Protein AF-A0AA36HST6-F1 (afdb_monomer_lite)

Radius of gyration: 47.06 Å; chains: 1; bounding box: 108×85×140 Å

Sequence (356 aa):
MPLPEIRSSPVLGRQAKAQFLKEVYDVTFSGRENVWKVVEKEKRDAKPEKVPDWMRERRRAEERAEKKWSKKFQEWQMSFEAAQDAPEEIQRMPSYREVEKLDSSAKGREEVQKAQREAQELRRECTRLEAELSRLYEEFRRVRREGMEESKRREKLEQHLETVAKDHEAWRERSEHRESQLQQARLLRRSVASRVALFGYELHDLSLRAAGTLSQAAADKGEEPPEDEVEEEADALLDAAAVNEEIARFLEQEPMPDDLIEEPVPADGPRDEEASPAVSPQHGEDSREGQVEEPVTADGPRDEASRADCAQNGVEVVQEPSPSVEADTEVAEALLRHAELAEVTSRPASPQHGDG

Organism: NCBI:txid2562239

Structure (mmCIF, N/CA/C/O backbone):
data_AF-A0AA36HST6-F1
#
_entry.id   AF-A0AA36HST6-F1
#
loop_
_atom_site.group_PDB
_atom_site.id
_atom_site.type_symbol
_atom_site.label_atom_id
_atom_site.label_alt_id
_atom_site.label_comp_id
_atom_site.label_asym_id
_atom_site.label_entity_id
_atom_site.label_seq_id
_atom_site.pdbx_PDB_ins_code
_atom_site.Cartn_x
_atom_site.Cartn_y
_atom_site.Cartn_z
_atom_site.occupancy
_atom_site.B_iso_or_equiv
_atom_site.auth_seq_id
_atom_site.auth_comp_id
_atom_site.auth_asym_id
_atom_site.auth_atom_id
_atom_site.pdbx_PDB_model_num
ATOM 1 N N . MET A 1 1 ? 23.267 -14.569 -49.376 1.00 43.81 1 MET A N 1
ATOM 2 C CA . MET A 1 1 ? 23.386 -15.705 -48.436 1.00 43.81 1 MET A CA 1
ATOM 3 C C . MET A 1 1 ? 22.075 -15.790 -47.668 1.00 43.81 1 MET A C 1
ATOM 5 O O . MET A 1 1 ? 21.777 -14.828 -46.971 1.00 43.81 1 MET A O 1
ATOM 9 N N . PRO A 1 2 ? 21.239 -16.820 -47.874 1.00 38.28 2 PRO A N 1
ATOM 10 C CA . PRO A 1 2 ? 19.962 -16.931 -47.172 1.00 38.28 2 PRO A CA 1
ATOM 11 C C . PRO A 1 2 ? 20.185 -17.289 -45.693 1.00 38.28 2 PRO A C 1
ATOM 13 O O . PRO A 1 2 ? 21.062 -18.091 -45.376 1.00 38.28 2 PRO A O 1
ATOM 16 N N . LEU A 1 3 ? 19.410 -16.666 -44.802 1.00 37.16 3 LEU A N 1
ATOM 17 C CA . LEU A 1 3 ? 19.408 -16.940 -43.361 1.00 37.16 3 LEU A CA 1
ATOM 18 C C . LEU A 1 3 ? 18.759 -18.309 -43.074 1.00 37.16 3 LEU A C 1
ATOM 20 O O . LEU A 1 3 ? 17.799 -18.672 -43.756 1.00 37.16 3 LEU A O 1
ATOM 24 N N . PRO A 1 4 ? 19.252 -19.077 -42.085 1.00 47.34 4 PRO A N 1
ATOM 25 C CA . PRO A 1 4 ? 18.702 -20.391 -41.774 1.00 47.34 4 PRO A CA 1
ATOM 26 C C . PRO A 1 4 ? 17.323 -20.278 -41.104 1.00 47.34 4 PRO A C 1
ATOM 28 O O . PRO A 1 4 ? 17.158 -19.587 -40.101 1.00 47.34 4 PRO A O 1
ATOM 31 N N . GLU A 1 5 ? 16.335 -20.997 -41.641 1.00 42.81 5 GLU A N 1
ATOM 32 C CA . GLU A 1 5 ? 15.009 -21.157 -41.035 1.00 42.81 5 GLU A CA 1
ATOM 33 C C . GLU A 1 5 ? 15.103 -21.969 -39.732 1.00 42.81 5 GLU A C 1
ATOM 35 O O . GLU A 1 5 ? 15.365 -23.175 -39.739 1.00 42.81 5 GLU A O 1
ATOM 40 N N . ILE A 1 6 ? 14.856 -21.319 -38.593 1.00 45.84 6 ILE A N 1
ATOM 41 C CA . ILE A 1 6 ? 14.819 -21.971 -37.280 1.00 45.84 6 ILE A CA 1
ATOM 42 C C . ILE A 1 6 ? 13.434 -22.600 -37.091 1.00 45.84 6 ILE A C 1
ATOM 44 O O . ILE A 1 6 ? 12.477 -21.941 -36.687 1.00 45.84 6 ILE A O 1
ATOM 48 N N . ARG A 1 7 ? 13.316 -23.899 -37.380 1.00 42.31 7 ARG A N 1
ATOM 49 C CA . ARG A 1 7 ? 12.116 -24.680 -37.048 1.00 42.31 7 ARG A CA 1
ATOM 50 C C . ARG A 1 7 ? 12.022 -24.857 -35.529 1.00 42.31 7 ARG A C 1
ATOM 52 O O . ARG A 1 7 ? 12.899 -25.445 -34.898 1.00 42.31 7 ARG A O 1
ATOM 59 N N . SER A 1 8 ? 10.944 -24.344 -34.948 1.00 45.56 8 SER A N 1
ATOM 60 C CA . SER A 1 8 ? 10.620 -24.355 -33.521 1.00 45.56 8 SER A CA 1
ATOM 61 C C . SER A 1 8 ? 10.309 -25.771 -33.009 1.00 45.56 8 SER A C 1
ATOM 63 O O . SER A 1 8 ? 9.168 -26.222 -33.002 1.00 45.56 8 SER A O 1
ATOM 65 N N . SER A 1 9 ? 11.339 -26.489 -32.551 1.00 43.94 9 SER A N 1
ATOM 66 C CA . SER A 1 9 ? 11.188 -27.721 -31.765 1.00 43.94 9 SER A CA 1
ATOM 67 C C . SER A 1 9 ? 11.171 -27.394 -30.260 1.00 43.94 9 SER A C 1
ATOM 69 O O . SER A 1 9 ? 12.149 -26.832 -29.755 1.00 43.94 9 SER A O 1
ATOM 71 N N . PRO A 1 10 ? 10.111 -27.751 -29.509 1.00 53.56 10 PRO A N 1
ATOM 72 C CA . PRO A 1 10 ? 9.945 -27.345 -28.110 1.00 53.56 10 PRO A CA 1
ATOM 73 C C . PRO A 1 10 ? 10.921 -28.022 -27.132 1.00 53.56 10 PRO A C 1
ATOM 75 O O . PRO A 1 10 ? 11.126 -27.517 -26.031 1.00 53.56 10 PRO A O 1
ATOM 78 N N . VAL A 1 11 ? 11.572 -29.124 -27.520 1.00 49.88 11 VAL A N 1
ATOM 79 C CA . VAL A 1 11 ? 12.458 -29.892 -26.618 1.00 49.88 11 VAL A CA 1
ATOM 80 C C . VAL A 1 11 ? 13.941 -29.534 -26.803 1.00 49.88 11 VAL A C 1
ATOM 82 O O . VAL A 1 11 ? 14.723 -29.627 -25.861 1.00 49.88 11 VAL A O 1
ATOM 85 N N . LEU A 1 12 ? 14.331 -29.014 -27.972 1.00 51.94 12 LEU A N 1
ATOM 86 C CA . LEU A 1 12 ? 15.701 -28.544 -28.250 1.00 51.94 12 LEU A CA 1
ATOM 87 C C . LEU A 1 12 ? 15.938 -27.072 -27.855 1.00 51.94 12 LEU A C 1
ATOM 89 O O . LEU A 1 12 ? 17.073 -26.595 -27.861 1.00 51.94 12 LEU A O 1
ATOM 93 N N . GLY A 1 13 ? 14.878 -26.353 -27.472 1.00 56.19 13 GLY A N 1
ATOM 94 C CA . GLY A 1 13 ? 14.895 -24.899 -27.325 1.00 56.19 13 GLY A CA 1
ATOM 95 C C . GLY A 1 13 ? 15.790 -24.358 -26.210 1.00 56.19 13 GLY A C 1
ATOM 96 O O . GLY A 1 13 ? 16.398 -23.314 -26.395 1.00 56.19 13 GLY A O 1
ATOM 97 N N . ARG A 1 14 ? 15.932 -25.027 -25.058 1.00 65.19 14 ARG A N 1
ATOM 98 C CA . ARG A 1 14 ? 16.714 -24.444 -23.944 1.00 65.19 14 ARG A CA 1
ATOM 99 C C . ARG A 1 14 ? 18.221 -24.535 -24.163 1.00 65.19 14 ARG A C 1
ATOM 101 O O . ARG A 1 14 ? 18.933 -23.570 -23.903 1.00 65.19 14 ARG A O 1
ATOM 108 N N . GLN A 1 15 ? 18.704 -25.669 -24.661 1.00 70.75 15 GLN 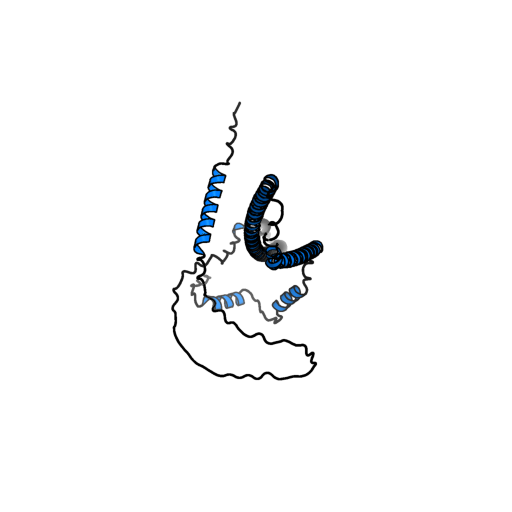A N 1
ATOM 109 C CA . GLN A 1 15 ? 20.137 -25.902 -24.831 1.00 70.75 15 GLN A CA 1
ATOM 110 C C . GLN A 1 15 ? 20.684 -25.173 -26.065 1.00 70.75 15 GLN A C 1
ATOM 112 O O . GLN A 1 15 ? 21.740 -24.553 -25.980 1.00 70.75 15 GLN A O 1
ATOM 117 N N . ALA A 1 16 ? 19.919 -25.149 -27.164 1.00 68.94 16 ALA A N 1
ATOM 118 C CA . ALA A 1 16 ? 20.266 -24.381 -28.359 1.00 68.94 16 ALA A CA 1
ATOM 119 C C . ALA A 1 16 ? 20.218 -22.866 -28.101 1.00 68.94 16 ALA A C 1
ATOM 121 O O . ALA A 1 16 ? 21.099 -22.141 -28.547 1.00 68.94 16 ALA A O 1
ATOM 122 N N . LYS A 1 17 ? 19.250 -22.379 -27.310 1.00 65.88 17 LYS A N 1
ATOM 123 C CA . LYS A 1 17 ? 19.168 -20.959 -26.931 1.00 65.88 17 LYS A CA 1
ATOM 124 C C . LYS A 1 17 ? 20.294 -20.556 -25.974 1.00 65.88 17 LYS A C 1
ATOM 126 O O . LYS A 1 17 ? 20.823 -19.461 -26.105 1.00 65.88 17 LYS A O 1
ATOM 131 N N . ALA A 1 18 ? 20.723 -21.447 -25.076 1.00 68.88 18 ALA A N 1
ATOM 132 C CA . ALA A 1 18 ? 21.901 -21.223 -24.235 1.00 68.88 18 ALA A CA 1
ATOM 133 C C . ALA A 1 18 ? 23.213 -21.217 -25.041 1.00 68.88 18 ALA A C 1
ATOM 135 O O . ALA A 1 18 ? 24.091 -20.409 -24.757 1.00 68.88 18 ALA A O 1
ATOM 136 N N . GLN A 1 19 ? 23.349 -22.081 -26.052 1.00 69.81 19 GLN A N 1
ATOM 137 C CA . GLN A 1 19 ? 24.509 -22.076 -26.953 1.00 69.81 19 GLN A CA 1
ATOM 138 C C . GLN A 1 19 ? 24.531 -20.837 -27.850 1.00 69.81 19 GLN A C 1
ATOM 140 O O . GLN A 1 19 ? 25.569 -20.196 -27.954 1.00 69.81 19 GLN A O 1
ATOM 145 N N . PHE A 1 20 ? 23.381 -20.438 -28.394 1.00 68.50 20 PHE A N 1
ATOM 146 C CA . PHE A 1 20 ? 23.248 -19.213 -29.179 1.00 68.50 20 PHE A CA 1
ATOM 147 C C . PHE A 1 20 ? 23.566 -17.965 -28.349 1.00 68.50 20 PHE A C 1
ATOM 149 O O . PHE A 1 20 ? 24.333 -17.116 -28.783 1.00 68.50 20 PHE A O 1
ATOM 156 N N . LEU A 1 21 ? 23.052 -17.868 -27.117 1.00 66.62 21 LEU A N 1
ATOM 157 C CA . LEU A 1 21 ? 23.394 -16.761 -26.217 1.00 66.62 21 LEU A CA 1
ATOM 158 C C . LEU A 1 21 ? 24.883 -16.746 -25.857 1.00 66.62 21 LEU A C 1
ATOM 160 O O . LEU A 1 21 ? 25.441 -15.669 -25.700 1.00 66.62 21 LEU A O 1
ATOM 164 N N . LYS A 1 22 ? 25.527 -17.914 -25.767 1.00 63.41 22 LYS A N 1
ATOM 165 C CA . LYS A 1 22 ? 26.969 -18.041 -25.520 1.00 63.41 22 LYS A CA 1
ATOM 166 C C . LYS A 1 22 ? 27.827 -17.660 -26.735 1.00 63.41 22 LYS A C 1
ATOM 168 O O . LYS A 1 22 ? 28.946 -17.207 -26.542 1.00 63.41 22 LYS A O 1
ATOM 173 N N . GLU A 1 23 ? 27.336 -17.865 -27.957 1.00 65.31 23 GLU A N 1
ATOM 174 C CA . GLU A 1 23 ? 28.023 -17.459 -29.196 1.00 65.31 23 GLU A CA 1
ATOM 175 C C . GLU A 1 23 ? 27.807 -15.979 -29.537 1.00 65.31 23 GLU A C 1
ATOM 177 O O . GLU A 1 23 ? 28.715 -15.331 -30.046 1.00 65.31 23 GLU A O 1
ATOM 182 N N . VAL A 1 24 ? 26.615 -15.436 -29.270 1.00 64.69 24 VAL A N 1
ATOM 183 C CA . VAL A 1 24 ? 26.265 -14.041 -29.597 1.00 64.69 24 VAL A CA 1
ATOM 184 C C . VAL A 1 24 ? 26.791 -13.068 -28.551 1.00 64.69 24 VAL A C 1
ATOM 186 O O . VAL A 1 24 ? 27.252 -11.977 -28.882 1.00 64.69 24 VAL A O 1
ATOM 189 N N . TYR A 1 25 ? 26.726 -13.461 -27.283 1.00 60.06 25 TYR A N 1
ATOM 190 C CA . TYR A 1 25 ? 27.305 -12.709 -26.189 1.00 60.06 25 TYR A CA 1
ATOM 191 C C . TYR A 1 25 ? 28.510 -13.501 -25.725 1.00 60.06 25 TYR A C 1
ATOM 193 O O . TYR A 1 25 ? 28.361 -14.483 -25.002 1.00 60.06 25 TYR A O 1
ATOM 201 N N . ASP A 1 26 ? 29.693 -13.065 -26.147 1.00 46.16 26 ASP A N 1
ATOM 202 C CA . ASP A 1 26 ? 31.009 -13.595 -25.774 1.00 46.16 26 ASP A CA 1
ATOM 203 C C . ASP A 1 26 ? 31.304 -13.336 -24.273 1.00 46.16 26 ASP A C 1
ATOM 205 O O . ASP A 1 26 ? 32.324 -12.793 -23.858 1.00 46.16 26 ASP A O 1
ATOM 209 N N . VAL A 1 27 ? 30.341 -13.661 -23.412 1.00 49.59 27 VAL A N 1
ATOM 210 C CA . VAL A 1 27 ? 30.407 -13.575 -21.963 1.00 49.59 27 VAL A CA 1
ATOM 211 C C . VAL A 1 27 ? 30.998 -14.895 -21.512 1.00 49.59 27 VAL A C 1
ATOM 213 O O . VAL A 1 27 ? 30.316 -15.816 -21.052 1.00 49.59 27 VAL A O 1
ATOM 216 N N . THR A 1 28 ? 32.316 -15.004 -21.643 1.00 45.50 28 THR A N 1
ATOM 217 C CA . THR A 1 28 ? 33.069 -15.969 -20.854 1.00 45.50 28 THR A CA 1
ATOM 218 C C . THR A 1 28 ? 32.890 -15.588 -19.389 1.00 45.50 28 THR A C 1
ATOM 220 O O . THR A 1 28 ? 33.594 -14.739 -18.846 1.00 45.50 28 THR A O 1
ATOM 223 N N . PHE A 1 29 ? 31.908 -16.214 -18.741 1.00 46.44 29 PHE A N 1
ATOM 224 C CA . PHE A 1 29 ? 31.667 -16.170 -17.301 1.00 46.44 29 PHE A CA 1
ATOM 225 C C . PHE A 1 29 ? 32.789 -16.952 -16.583 1.00 46.44 29 PHE A C 1
ATOM 227 O O . PHE A 1 29 ? 32.565 -17.975 -15.943 1.00 46.44 29 PHE A O 1
ATOM 234 N N . SER A 1 30 ? 34.041 -16.530 -16.768 1.00 45.84 30 SER A N 1
ATOM 235 C CA . SER A 1 30 ? 35.241 -17.153 -16.196 1.00 45.84 30 SER A CA 1
ATOM 236 C C . SER A 1 30 ? 35.760 -16.417 -14.958 1.00 45.84 30 SER A C 1
ATOM 238 O O . SER A 1 30 ? 36.852 -16.714 -14.481 1.00 45.84 30 SER A O 1
ATOM 240 N N . GLY A 1 31 ? 34.973 -15.501 -14.391 1.00 46.06 31 GLY A N 1
ATOM 241 C CA . GLY A 1 31 ? 35.219 -14.900 -13.082 1.00 46.06 31 GLY A CA 1
ATOM 242 C C . GLY A 1 31 ? 34.304 -15.516 -12.027 1.00 46.06 31 GLY A C 1
ATOM 243 O O . GLY A 1 31 ? 33.173 -15.076 -11.856 1.00 46.06 31 GLY A O 1
ATOM 244 N N . ARG A 1 32 ? 34.780 -16.543 -11.313 1.00 43.88 32 ARG A N 1
ATOM 245 C CA . ARG A 1 32 ? 34.113 -17.116 -10.127 1.00 43.88 32 ARG A CA 1
ATOM 246 C C . ARG A 1 32 ? 34.224 -16.179 -8.917 1.00 43.88 32 ARG A C 1
ATOM 248 O O . ARG A 1 32 ? 34.744 -16.572 -7.877 1.00 43.88 32 ARG A O 1
ATOM 255 N N . GLU A 1 33 ? 33.704 -14.967 -9.019 1.00 50.00 33 GLU A N 1
ATOM 256 C CA . GLU A 1 33 ? 33.389 -14.178 -7.832 1.00 50.00 33 GLU A CA 1
ATOM 257 C C . GLU A 1 33 ? 31.887 -13.939 -7.789 1.00 50.00 33 GLU A C 1
ATOM 259 O O . GLU A 1 33 ? 31.265 -13.386 -8.689 1.00 50.00 33 GLU A O 1
ATOM 264 N N . ASN A 1 34 ? 31.290 -14.513 -6.749 1.00 50.44 34 ASN A N 1
ATOM 265 C CA . ASN A 1 34 ? 29.858 -14.628 -6.562 1.00 50.44 34 ASN A CA 1
ATOM 266 C C . ASN A 1 34 ? 29.246 -13.233 -6.397 1.00 50.44 34 ASN A C 1
ATOM 268 O O . ASN A 1 34 ? 29.212 -12.711 -5.285 1.00 50.44 34 ASN A O 1
ATOM 272 N N . VAL A 1 35 ? 28.721 -12.665 -7.481 1.00 54.44 35 VAL A N 1
ATOM 273 C CA . VAL A 1 35 ? 27.974 -11.394 -7.484 1.00 54.44 35 VAL A CA 1
ATOM 274 C C . VAL A 1 35 ? 26.854 -11.405 -6.427 1.00 54.44 35 VAL A C 1
ATOM 276 O O . VAL A 1 35 ? 26.640 -10.420 -5.728 1.00 54.44 35 VAL A O 1
ATOM 279 N N . TRP A 1 36 ? 26.243 -12.568 -6.183 1.00 47.50 36 TRP A N 1
ATOM 280 C CA . TRP A 1 36 ? 25.248 -12.781 -5.124 1.00 47.50 36 TRP A CA 1
ATOM 281 C C . TRP A 1 36 ? 25.759 -12.508 -3.700 1.00 47.50 36 TRP A C 1
ATOM 283 O O . TRP A 1 36 ? 25.009 -12.008 -2.866 1.00 47.50 36 TRP A O 1
ATOM 293 N N . LYS A 1 37 ? 27.044 -12.762 -3.413 1.00 54.75 37 LYS A N 1
ATOM 294 C CA . LYS A 1 37 ? 27.626 -12.489 -2.087 1.00 54.75 37 LYS A CA 1
ATOM 295 C C . LYS A 1 37 ? 27.876 -11.001 -1.842 1.00 54.75 37 LYS A C 1
ATOM 297 O O . LYS A 1 37 ? 27.992 -10.610 -0.685 1.00 54.75 37 LYS A O 1
ATOM 302 N N . VAL A 1 38 ? 27.980 -10.188 -2.896 1.00 56.00 38 VAL A N 1
ATOM 303 C CA . VAL A 1 38 ? 28.130 -8.729 -2.770 1.00 56.00 38 VAL A CA 1
ATOM 304 C C . VAL A 1 38 ? 26.775 -8.102 -2.435 1.00 56.00 38 VAL A C 1
ATOM 306 O O . VAL A 1 38 ? 26.686 -7.341 -1.475 1.00 56.00 38 VAL A O 1
ATOM 309 N N . VAL A 1 39 ? 25.706 -8.539 -3.112 1.00 53.03 39 VAL A N 1
ATOM 310 C CA . VAL A 1 39 ? 24.334 -8.050 -2.878 1.00 53.03 39 VAL A CA 1
ATOM 311 C C . VAL A 1 39 ? 23.806 -8.431 -1.484 1.00 53.03 39 VAL A C 1
ATOM 313 O O . VAL A 1 39 ? 23.159 -7.624 -0.820 1.00 53.03 39 VAL A O 1
ATOM 316 N N . GLU A 1 40 ? 24.116 -9.630 -0.976 1.00 53.12 40 GLU A N 1
ATOM 317 C CA . GLU A 1 40 ? 23.737 -10.009 0.398 1.00 53.12 40 GLU A CA 1
ATOM 318 C C . GLU A 1 40 ? 24.503 -9.235 1.481 1.00 53.12 40 GLU A C 1
ATOM 320 O O . GLU A 1 40 ? 23.972 -9.015 2.574 1.00 53.12 40 GLU A O 1
ATOM 325 N N . LYS A 1 41 ? 25.743 -8.812 1.202 1.00 56.00 41 LYS A N 1
ATOM 326 C CA . LYS A 1 41 ? 26.531 -8.016 2.153 1.00 56.00 41 LYS A CA 1
ATOM 327 C C . LYS A 1 41 ? 25.988 -6.593 2.264 1.00 56.00 41 LYS A C 1
ATOM 329 O O . LYS A 1 41 ? 25.839 -6.099 3.376 1.00 56.00 41 LYS A O 1
ATOM 334 N N . GLU A 1 42 ? 25.592 -5.991 1.144 1.00 52.84 42 GLU A N 1
ATOM 335 C CA . GLU A 1 42 ? 24.985 -4.654 1.119 1.00 52.84 42 GLU A CA 1
ATOM 336 C C . GLU A 1 42 ? 23.658 -4.590 1.891 1.00 52.84 42 GLU A C 1
ATOM 338 O O . GLU A 1 42 ? 23.414 -3.633 2.625 1.00 52.84 42 GLU A O 1
ATOM 343 N N . LYS A 1 43 ? 22.837 -5.649 1.838 1.00 55.69 43 LYS A N 1
ATOM 344 C CA . LYS A 1 43 ? 21.584 -5.715 2.614 1.00 55.69 43 LYS A CA 1
ATOM 345 C C . LYS A 1 43 ? 21.790 -5.902 4.121 1.00 55.69 43 LYS A C 1
ATOM 347 O O . LYS A 1 43 ? 20.922 -5.507 4.893 1.00 55.69 43 LYS A O 1
ATOM 352 N N . ARG A 1 44 ? 22.915 -6.478 4.566 1.00 59.12 44 ARG A N 1
ATOM 353 C CA . ARG A 1 44 ? 23.242 -6.597 6.004 1.00 59.12 44 ARG A CA 1
ATOM 354 C C . ARG A 1 44 ? 23.754 -5.293 6.617 1.00 59.12 44 ARG A C 1
ATOM 356 O O . ARG A 1 44 ? 23.568 -5.096 7.815 1.00 59.12 44 ARG A O 1
ATOM 363 N N . ASP A 1 45 ? 24.346 -4.419 5.808 1.00 54.62 45 ASP A N 1
ATOM 364 C CA . ASP A 1 45 ? 24.883 -3.126 6.252 1.00 54.62 45 ASP A CA 1
ATOM 365 C C . ASP A 1 45 ? 23.902 -1.957 6.038 1.00 54.62 45 ASP A C 1
ATOM 367 O O . ASP A 1 45 ? 24.134 -0.844 6.529 1.00 54.62 45 ASP A O 1
ATOM 371 N N . ALA A 1 46 ? 22.769 -2.206 5.370 1.00 56.12 46 ALA A N 1
ATOM 372 C CA . ALA A 1 46 ? 21.638 -1.290 5.324 1.00 56.12 46 ALA A CA 1
ATOM 373 C C . ALA A 1 46 ? 21.096 -1.096 6.748 1.00 56.12 46 ALA A C 1
ATOM 375 O O . ALA A 1 46 ? 20.378 -1.934 7.297 1.00 56.12 46 ALA A O 1
ATOM 376 N N . LYS A 1 47 ? 21.499 0.015 7.381 1.00 66.69 47 LYS A N 1
ATOM 377 C CA . LYS A 1 47 ? 21.009 0.423 8.703 1.00 66.69 47 LYS A CA 1
ATOM 378 C C . LYS A 1 47 ? 19.483 0.336 8.676 1.00 66.69 47 LYS A C 1
ATOM 380 O O . LYS A 1 47 ? 18.901 1.002 7.818 1.00 66.69 47 LYS A O 1
ATOM 385 N N . PRO A 1 48 ? 18.848 -0.434 9.583 1.00 63.00 48 PRO A N 1
ATOM 386 C CA . PRO A 1 48 ? 17.399 -0.539 9.617 1.00 63.00 48 PRO A CA 1
ATOM 387 C C . PRO A 1 48 ? 16.854 0.877 9.654 1.00 63.00 48 PRO A C 1
ATOM 389 O O . PRO A 1 48 ? 17.283 1.688 10.488 1.00 63.00 48 PRO A O 1
ATOM 392 N N . GLU A 1 49 ? 16.007 1.175 8.674 1.00 60.91 49 GLU A N 1
ATOM 393 C CA . GLU A 1 49 ? 15.404 2.478 8.475 1.00 60.91 49 GLU A CA 1
ATOM 394 C C . GLU A 1 49 ? 14.953 2.991 9.842 1.00 60.91 49 GLU A C 1
ATOM 396 O O . GLU A 1 49 ? 14.242 2.302 10.582 1.00 60.91 49 GLU A O 1
ATOM 401 N N . LYS A 1 50 ? 15.516 4.130 10.266 1.00 77.50 50 LYS A N 1
ATOM 402 C CA . LYS A 1 50 ? 15.302 4.648 11.616 1.00 77.50 50 LYS A CA 1
ATOM 403 C C . LYS A 1 50 ? 13.818 4.949 11.748 1.00 77.50 50 LYS A C 1
ATOM 405 O O . LYS A 1 50 ? 13.390 6.036 11.379 1.00 77.50 50 LYS A O 1
ATOM 410 N N . VAL A 1 51 ? 13.068 4.006 12.325 1.00 77.25 51 VAL A N 1
ATOM 411 C CA . VAL A 1 51 ? 11.671 4.212 12.702 1.00 77.25 51 VAL A CA 1
ATOM 412 C C . VAL A 1 51 ? 11.628 5.532 13.467 1.00 77.25 51 VAL A C 1
ATOM 414 O O . VAL A 1 51 ? 12.328 5.638 14.490 1.00 77.25 51 VAL A O 1
ATOM 417 N N . PRO A 1 52 ? 10.891 6.537 12.961 1.00 86.62 52 PRO A N 1
ATOM 418 C CA . PRO A 1 52 ? 10.852 7.858 13.557 1.00 86.62 52 PRO A CA 1
ATOM 419 C C . PRO A 1 52 ? 10.582 7.766 15.058 1.00 86.62 52 PRO A C 1
ATOM 421 O O . PRO A 1 52 ? 9.733 6.988 15.501 1.00 86.62 52 PRO A O 1
ATOM 424 N N . ASP A 1 53 ? 11.310 8.542 15.859 1.00 84.56 53 ASP A N 1
ATOM 425 C CA . ASP A 1 53 ? 11.255 8.422 17.323 1.00 84.56 53 ASP A CA 1
ATOM 426 C C . ASP A 1 53 ? 9.839 8.643 17.882 1.00 84.56 53 ASP A C 1
ATOM 428 O O . ASP A 1 53 ? 9.464 8.029 18.881 1.00 84.56 53 ASP A O 1
ATOM 432 N N . TRP A 1 54 ? 9.007 9.425 17.185 1.00 89.56 54 TRP A N 1
ATOM 433 C CA . TRP A 1 54 ? 7.601 9.625 17.534 1.00 89.56 54 TRP A CA 1
ATOM 434 C C . TRP A 1 54 ? 6.743 8.360 17.360 1.00 89.56 54 TRP A C 1
ATOM 436 O O . TRP A 1 54 ? 5.835 8.145 18.158 1.00 89.56 54 TRP A O 1
ATOM 446 N N . MET A 1 55 ? 7.035 7.490 16.383 1.00 81.44 55 MET A N 1
ATOM 447 C CA . MET A 1 55 ? 6.341 6.202 16.226 1.00 81.44 55 MET A CA 1
ATOM 448 C C . MET A 1 55 ? 6.704 5.245 17.361 1.00 81.44 55 MET A C 1
ATOM 450 O O . MET A 1 55 ? 5.838 4.563 17.908 1.00 81.44 55 MET A O 1
ATOM 454 N N . ARG A 1 56 ? 7.979 5.233 17.772 1.00 86.69 56 ARG A N 1
ATOM 455 C CA . ARG A 1 56 ? 8.409 4.451 18.940 1.00 86.69 56 ARG A CA 1
ATOM 456 C C . ARG A 1 56 ? 7.762 4.966 20.219 1.00 86.69 56 ARG A C 1
ATOM 458 O O . ARG A 1 56 ? 7.319 4.162 21.034 1.00 86.69 56 ARG A O 1
ATOM 465 N N . GLU A 1 57 ? 7.678 6.283 20.394 1.00 90.50 57 GLU A N 1
ATOM 466 C CA . GLU A 1 57 ? 7.043 6.860 21.579 1.00 90.50 57 GLU A CA 1
ATOM 467 C C . GLU A 1 57 ? 5.527 6.653 21.591 1.00 90.50 57 GLU A C 1
ATOM 469 O O . GLU A 1 57 ? 4.971 6.345 22.645 1.00 90.50 57 GLU A O 1
ATOM 474 N N . ARG A 1 58 ? 4.868 6.710 20.427 1.00 90.62 58 ARG A N 1
ATOM 475 C CA . ARG A 1 58 ? 3.455 6.344 20.282 1.00 90.62 58 ARG A CA 1
ATOM 476 C C . ARG A 1 58 ? 3.205 4.901 20.722 1.00 90.62 58 ARG A C 1
ATOM 478 O O . ARG A 1 58 ? 2.341 4.681 21.565 1.00 90.62 58 ARG A O 1
ATOM 485 N N . ARG A 1 59 ? 4.016 3.944 20.255 1.00 87.00 59 ARG A N 1
ATOM 486 C CA . ARG A 1 59 ? 3.893 2.527 20.646 1.00 87.00 59 ARG A CA 1
ATOM 487 C C . ARG A 1 59 ? 4.066 2.322 22.153 1.00 87.00 59 ARG A C 1
ATOM 489 O O . ARG A 1 59 ? 3.299 1.597 22.777 1.00 87.00 59 ARG A O 1
ATOM 496 N N . ARG A 1 60 ? 5.028 3.018 22.772 1.00 92.88 60 ARG A N 1
ATOM 497 C CA . ARG A 1 60 ? 5.205 2.991 24.237 1.00 92.88 60 ARG A CA 1
ATOM 498 C C . ARG A 1 60 ? 4.024 3.616 24.976 1.00 92.88 60 ARG A C 1
ATOM 500 O O . ARG A 1 60 ? 3.672 3.160 26.061 1.00 92.88 60 ARG A O 1
ATOM 507 N N . ALA A 1 61 ? 3.433 4.685 24.446 1.00 87.81 61 ALA A N 1
ATOM 508 C CA . ALA A 1 61 ? 2.259 5.312 25.045 1.00 87.81 61 ALA A CA 1
ATOM 509 C C . ALA A 1 61 ? 1.035 4.384 24.994 1.00 87.81 61 ALA A C 1
ATOM 511 O O . ALA A 1 61 ? 0.336 4.264 26.001 1.00 87.81 61 ALA A O 1
ATOM 512 N N . GLU A 1 62 ? 0.837 3.688 23.874 1.00 85.75 62 GLU A N 1
ATOM 513 C CA . GLU A 1 62 ? -0.199 2.666 23.698 1.00 85.75 62 GLU A CA 1
ATOM 514 C C . GLU A 1 62 ? 0.003 1.500 24.685 1.00 85.75 62 GLU A C 1
ATOM 516 O O . GLU A 1 62 ? -0.905 1.213 25.463 1.00 85.75 62 GLU A O 1
ATOM 521 N N . GLU A 1 63 ? 1.217 0.943 24.807 1.00 89.00 63 GLU A N 1
ATOM 522 C CA . GLU A 1 63 ? 1.531 -0.091 25.815 1.00 89.00 63 GLU A CA 1
ATOM 523 C C . GLU A 1 63 ? 1.254 0.365 27.258 1.00 89.00 63 GLU A C 1
ATOM 525 O O . GLU A 1 63 ? 0.764 -0.402 28.092 1.00 89.00 63 GLU A O 1
ATOM 530 N N . ARG A 1 64 ? 1.581 1.619 27.604 1.00 95.06 64 ARG A N 1
ATOM 531 C CA . ARG A 1 64 ? 1.298 2.166 28.945 1.00 95.06 64 ARG A CA 1
ATOM 532 C C . ARG A 1 64 ? -0.206 2.290 29.182 1.00 95.06 64 ARG A C 1
ATOM 534 O O . ARG A 1 64 ? -0.652 2.063 30.308 1.00 95.06 64 ARG A O 1
ATOM 541 N N . ALA A 1 65 ? -0.973 2.689 28.168 1.00 88.62 65 ALA A N 1
ATOM 542 C CA . ALA A 1 65 ? -2.426 2.784 28.253 1.00 88.62 65 ALA A CA 1
ATOM 543 C C . ALA A 1 65 ? -3.056 1.395 28.413 1.00 88.62 65 ALA A C 1
ATOM 545 O O . ALA A 1 65 ? -3.879 1.207 29.308 1.00 88.62 65 ALA A O 1
ATOM 546 N N . GLU A 1 66 ? -2.591 0.414 27.642 1.00 86.44 66 GLU A N 1
ATOM 547 C CA . GLU A 1 66 ? -3.051 -0.972 27.713 1.00 86.44 66 GLU A CA 1
ATOM 548 C C . GLU A 1 66 ? -2.738 -1.602 29.076 1.00 86.44 66 GLU A C 1
ATOM 550 O O . GLU A 1 66 ? -3.627 -2.160 29.717 1.00 86.44 66 GLU A O 1
ATOM 555 N N . LYS A 1 67 ? -1.522 -1.407 29.610 1.00 94.12 67 LYS A N 1
ATOM 556 C CA . LYS A 1 67 ? -1.165 -1.849 30.972 1.00 94.12 67 LYS A CA 1
ATOM 557 C C . LYS A 1 67 ? -2.044 -1.208 32.045 1.00 94.12 67 LYS A C 1
ATOM 559 O O . LYS A 1 67 ? -2.488 -1.895 32.964 1.00 94.12 67 LYS A O 1
ATOM 564 N N . LYS A 1 68 ? -2.306 0.101 31.951 1.00 93.44 68 LYS A N 1
ATOM 565 C CA . LYS A 1 68 ? -3.188 0.806 32.899 1.00 93.44 68 LYS A CA 1
ATOM 566 C C . LYS A 1 68 ? -4.621 0.285 32.825 1.00 93.44 68 LYS A C 1
ATOM 568 O O . LYS A 1 68 ? -5.252 0.119 33.866 1.00 93.44 68 LYS A O 1
ATOM 573 N N . TRP A 1 69 ? -5.126 0.043 31.619 1.00 90.56 69 TRP A N 1
ATOM 574 C CA . TRP A 1 69 ? -6.482 -0.447 31.411 1.00 90.56 69 TRP A CA 1
ATOM 575 C C . TRP A 1 69 ? -6.633 -1.900 31.867 1.00 90.56 69 TRP A C 1
ATOM 577 O O . TRP A 1 69 ? -7.547 -2.187 32.629 1.00 90.56 69 TRP A O 1
ATOM 587 N N . SER A 1 70 ? -5.685 -2.776 31.524 1.00 92.06 70 SER A N 1
ATOM 588 C CA . SER A 1 70 ? -5.641 -4.168 31.989 1.00 92.06 70 SER A CA 1
ATOM 589 C C . SER A 1 70 ? -5.616 -4.262 33.518 1.00 92.06 70 SER A C 1
ATOM 591 O O . SER A 1 70 ? -6.404 -5.003 34.104 1.00 92.06 70 SER A O 1
ATOM 593 N N . LYS A 1 71 ? -4.808 -3.424 34.189 1.00 95.19 71 LYS A N 1
ATOM 594 C CA . LYS A 1 71 ? -4.788 -3.353 35.657 1.00 95.19 71 LYS A CA 1
ATOM 595 C C . LYS A 1 71 ? -6.144 -2.937 36.239 1.00 95.19 71 LYS A C 1
ATOM 597 O O . LYS A 1 71 ? -6.648 -3.603 37.135 1.00 95.19 71 LYS A O 1
ATOM 602 N N . LYS A 1 72 ? -6.756 -1.866 35.717 1.00 91.19 72 LYS A N 1
ATOM 603 C CA . LYS A 1 72 ? -8.088 -1.424 36.169 1.00 91.19 72 LYS A CA 1
ATOM 604 C C . LYS A 1 72 ? -9.171 -2.464 35.896 1.00 91.19 72 LYS A C 1
ATOM 606 O O . LYS A 1 72 ? -10.090 -2.600 36.694 1.00 91.19 72 LYS A O 1
ATOM 611 N N . PHE A 1 73 ? -9.071 -3.175 34.778 1.00 89.50 73 PHE A N 1
ATOM 612 C CA . PHE A 1 73 ? -10.000 -4.238 34.427 1.00 89.50 73 PHE A CA 1
ATOM 613 C C . PHE A 1 73 ? -9.885 -5.413 35.401 1.00 89.50 73 PHE A C 1
ATOM 615 O O . PHE A 1 73 ? -10.906 -5.872 35.891 1.00 89.50 73 PHE A O 1
ATOM 622 N N . GLN A 1 74 ? -8.668 -5.837 35.757 1.00 91.19 74 GLN A N 1
ATOM 623 C CA . GLN A 1 74 ? -8.457 -6.853 36.795 1.00 91.19 74 GLN A CA 1
ATOM 624 C C . GLN A 1 74 ? -8.974 -6.407 38.167 1.00 91.19 74 GLN A C 1
ATOM 626 O O . GLN A 1 74 ? -9.660 -7.176 38.829 1.00 91.19 74 GLN A O 1
ATOM 631 N N . GLU A 1 75 ? -8.692 -5.170 38.592 1.00 92.25 75 GLU A N 1
ATOM 632 C CA . GLU A 1 75 ? -9.222 -4.618 39.851 1.00 92.25 75 GLU A CA 1
ATOM 633 C C . GLU A 1 75 ? -10.757 -4.615 39.862 1.00 92.25 75 GLU A C 1
ATOM 635 O O . GLU A 1 75 ? -11.377 -5.012 40.848 1.00 92.25 75 GLU A O 1
ATOM 640 N N . TRP A 1 76 ? -11.372 -4.219 38.745 1.00 94.19 76 TRP A N 1
ATOM 641 C CA . TRP A 1 76 ? -12.818 -4.281 38.571 1.00 94.19 76 TRP A CA 1
ATOM 642 C C . TRP A 1 76 ? -13.336 -5.721 38.629 1.00 94.19 76 TRP A C 1
ATOM 644 O O . TRP A 1 76 ? -14.297 -5.980 39.348 1.00 94.19 76 TRP A O 1
ATOM 654 N N . GLN A 1 77 ? -12.680 -6.659 37.947 1.00 89.44 77 GLN A N 1
ATOM 655 C CA . GLN A 1 77 ? -13.076 -8.066 37.920 1.00 89.44 77 GLN A CA 1
ATOM 656 C C . GLN A 1 77 ? -13.028 -8.687 39.326 1.00 89.44 77 GLN A C 1
ATOM 658 O O . GLN A 1 77 ? -14.002 -9.297 39.751 1.00 89.44 77 GLN A O 1
ATOM 663 N N . MET A 1 78 ? -11.968 -8.411 40.094 1.00 85.38 78 MET A N 1
ATOM 664 C CA . MET A 1 78 ? -11.849 -8.822 41.500 1.00 85.38 78 MET A CA 1
ATOM 665 C C . MET A 1 78 ? -12.940 -8.194 42.381 1.00 85.38 78 MET A C 1
ATOM 667 O O . MET A 1 78 ? -13.479 -8.853 43.265 1.00 85.38 78 MET A O 1
ATOM 671 N N . SER A 1 79 ? -13.286 -6.920 42.153 1.00 83.19 79 SER A N 1
ATOM 672 C CA . SER A 1 79 ? -14.370 -6.252 42.891 1.00 83.19 79 SER A CA 1
ATOM 673 C C . SER A 1 79 ? -15.750 -6.817 42.551 1.00 83.19 79 SER A C 1
ATOM 675 O O . SER A 1 79 ? -16.612 -6.903 43.422 1.00 83.19 79 SER A O 1
ATOM 677 N N . PHE A 1 80 ? -15.947 -7.220 41.296 1.00 79.88 80 PHE A N 1
ATOM 678 C CA . PHE A 1 80 ? -17.182 -7.820 40.818 1.00 79.88 80 PHE A CA 1
ATOM 679 C C . PHE A 1 80 ? -17.363 -9.226 41.391 1.00 79.88 80 PHE A C 1
ATOM 681 O O . PHE A 1 80 ? -18.438 -9.528 41.897 1.00 79.88 80 PHE A O 1
ATOM 688 N N . GLU A 1 81 ? -16.307 -10.043 41.393 1.00 79.44 81 GLU A N 1
ATOM 689 C CA . GLU A 1 81 ? -16.296 -11.361 42.041 1.00 79.44 81 GLU A CA 1
ATOM 690 C C . GLU A 1 81 ? -16.534 -11.233 43.554 1.00 79.44 81 GLU A C 1
ATOM 692 O O . GLU A 1 81 ? -17.423 -11.889 44.085 1.00 79.44 81 GLU A O 1
ATOM 697 N N . ALA A 1 82 ? -15.868 -10.295 44.240 1.00 78.25 82 ALA A N 1
ATOM 698 C CA . ALA A 1 82 ? -16.111 -10.036 45.664 1.00 78.25 82 ALA A CA 1
ATOM 699 C C . ALA A 1 82 ? -17.554 -9.583 45.968 1.00 78.25 82 ALA A C 1
ATOM 701 O O . ALA A 1 82 ? -18.091 -9.898 47.029 1.00 78.25 82 ALA A O 1
ATOM 702 N N . ALA A 1 83 ? -18.193 -8.847 45.053 1.00 77.00 83 ALA A N 1
ATOM 703 C CA . ALA A 1 83 ? -19.600 -8.473 45.174 1.00 77.00 83 ALA A CA 1
ATOM 704 C C . ALA A 1 83 ? -20.544 -9.653 44.876 1.00 77.00 83 ALA A C 1
ATOM 706 O O . ALA A 1 83 ? -21.596 -9.765 45.505 1.00 77.00 83 ALA A O 1
ATOM 707 N N . GLN A 1 84 ? -20.169 -10.543 43.952 1.00 70.44 84 GLN A N 1
ATOM 708 C CA . GLN A 1 84 ? -20.905 -11.771 43.641 1.00 70.44 84 GLN A CA 1
ATOM 709 C C . GLN A 1 84 ? -20.798 -12.836 44.734 1.00 70.44 84 GLN A C 1
ATOM 711 O O . GLN A 1 84 ? -21.733 -13.622 44.859 1.00 70.44 84 GLN A O 1
ATOM 716 N N . ASP A 1 85 ? -19.714 -12.826 45.516 1.00 65.00 85 ASP A N 1
ATOM 717 C CA . ASP A 1 85 ? -19.470 -13.671 46.696 1.00 65.00 85 ASP A CA 1
ATOM 718 C C . ASP A 1 85 ? -20.029 -13.069 48.005 1.00 65.00 85 ASP A C 1
ATOM 720 O O . ASP A 1 85 ? -19.942 -13.682 49.071 1.00 65.00 85 ASP A O 1
ATOM 724 N N . ALA A 1 86 ? -20.726 -11.926 47.936 1.00 59.38 86 ALA A N 1
ATOM 725 C CA . ALA A 1 86 ? -21.512 -11.371 49.043 1.00 59.38 86 ALA A CA 1
ATOM 726 C C . ALA A 1 86 ? -22.985 -11.873 49.203 1.00 59.38 86 ALA A C 1
ATOM 728 O O . ALA A 1 86 ? -23.738 -11.231 49.950 1.00 59.38 86 ALA A O 1
ATOM 729 N N . PRO A 1 87 ? -23.486 -12.977 48.590 1.00 52.94 87 PRO A N 1
ATOM 730 C CA . PRO A 1 87 ? -24.899 -13.331 48.664 1.00 52.94 87 PRO A CA 1
ATOM 731 C C . PRO A 1 87 ? -25.279 -13.920 50.030 1.00 52.94 87 PRO A C 1
ATOM 733 O O . PRO A 1 87 ? -26.468 -13.987 50.346 1.00 52.94 87 PRO A O 1
ATOM 736 N N . GLU A 1 88 ? -24.314 -14.279 50.884 1.00 51.69 88 GLU A N 1
ATOM 737 C CA . GLU A 1 88 ? -24.612 -14.732 52.248 1.00 51.69 88 GLU A CA 1
ATOM 738 C C . GLU A 1 88 ? -24.955 -13.589 53.211 1.00 51.69 88 GLU A C 1
ATOM 740 O O . GLU A 1 88 ? -25.738 -13.797 54.139 1.00 51.69 88 GLU A O 1
ATOM 745 N N . GLU A 1 89 ? -24.446 -12.372 53.002 1.00 48.41 89 GLU A N 1
ATOM 746 C CA . GLU A 1 89 ? -24.720 -11.251 53.914 1.00 48.41 89 GLU A CA 1
ATOM 747 C C . GLU A 1 89 ? -26.063 -10.571 53.600 1.00 48.41 89 GLU A C 1
ATOM 749 O O . GLU A 1 89 ? -26.788 -10.168 54.510 1.00 48.41 89 GLU A O 1
ATOM 754 N N . ILE A 1 90 ? -26.483 -10.577 52.329 1.00 51.59 90 ILE A N 1
ATOM 755 C CA . ILE A 1 90 ? -27.816 -10.106 51.912 1.00 51.59 90 ILE A CA 1
ATOM 756 C C . ILE A 1 90 ? -28.912 -11.131 52.273 1.00 51.59 90 ILE A C 1
ATOM 758 O O . ILE A 1 90 ? -30.036 -10.742 52.606 1.00 51.59 90 ILE A O 1
ATOM 762 N N . GLN A 1 91 ? -28.601 -12.436 52.307 1.00 49.09 91 GLN A N 1
ATOM 763 C CA . GLN A 1 91 ? -29.507 -13.452 52.871 1.00 49.09 91 GLN A CA 1
ATOM 764 C C . GLN A 1 91 ? -29.539 -13.462 54.409 1.00 49.09 91 GLN A C 1
ATOM 766 O O . GLN A 1 91 ? -30.516 -13.936 54.990 1.00 49.09 91 GLN A O 1
ATOM 771 N N . ARG A 1 92 ? -28.534 -12.879 55.077 1.00 49.84 92 ARG A N 1
ATOM 772 C CA . ARG A 1 92 ? -28.520 -12.617 56.526 1.00 49.84 92 ARG A CA 1
ATOM 773 C C . ARG A 1 92 ? -29.248 -11.333 56.923 1.00 49.84 92 ARG A C 1
ATOM 775 O O . ARG A 1 92 ? -29.081 -10.868 58.049 1.00 49.84 92 ARG A O 1
ATOM 782 N N . MET A 1 93 ? -30.106 -10.771 56.068 1.00 47.03 93 MET A N 1
ATOM 783 C CA . MET A 1 93 ? -31.120 -9.865 56.599 1.00 47.03 93 MET A CA 1
ATOM 784 C C . MET A 1 93 ? -31.960 -10.634 57.628 1.00 47.03 93 MET A C 1
ATOM 786 O O . MET A 1 93 ? -32.486 -11.702 57.297 1.00 47.03 93 MET A O 1
ATOM 790 N N . PRO A 1 94 ? -32.094 -10.130 58.868 1.00 43.78 94 PRO A N 1
ATOM 791 C CA . PRO A 1 94 ? -32.868 -10.800 59.897 1.00 43.78 94 PRO A CA 1
ATOM 792 C C . PRO A 1 94 ? -34.271 -11.063 59.353 1.00 43.78 94 PRO A C 1
ATOM 794 O O . PRO A 1 94 ? -34.992 -10.140 58.967 1.00 43.78 94 PRO A O 1
ATOM 797 N N . SER A 1 95 ? -34.649 -12.344 59.269 1.00 47.44 95 SER A N 1
ATOM 798 C CA . SER A 1 95 ? -36.022 -12.709 58.938 1.00 47.44 95 SER A CA 1
ATOM 799 C C . SER A 1 95 ? -36.933 -11.963 59.915 1.00 47.44 95 SER A C 1
ATOM 801 O O . SER A 1 95 ? -36.666 -11.964 61.117 1.00 47.44 95 SER A O 1
ATOM 803 N N . TYR A 1 96 ? -37.981 -11.329 59.394 1.00 47.31 96 TYR A N 1
ATOM 804 C CA . TYR A 1 96 ? -38.937 -10.437 60.067 1.00 47.31 96 TYR A CA 1
ATOM 805 C C . TYR A 1 96 ? -39.714 -11.043 61.263 1.00 47.31 96 TYR A C 1
ATOM 807 O O . TYR A 1 96 ? -40.777 -10.550 61.627 1.00 47.31 96 TYR A O 1
ATOM 815 N N . ARG A 1 97 ? -39.216 -12.096 61.917 1.00 48.75 97 ARG A N 1
ATOM 816 C CA . ARG A 1 97 ? -39.812 -12.676 63.128 1.00 48.75 97 ARG A CA 1
ATOM 817 C C . ARG A 1 97 ? -39.692 -11.796 64.372 1.00 48.75 97 ARG A C 1
ATOM 819 O O . ARG A 1 97 ? -40.384 -12.055 65.346 1.00 48.75 97 ARG A O 1
ATOM 826 N N . GLU A 1 98 ? -38.876 -10.745 64.356 1.00 48.38 98 GLU A N 1
ATOM 827 C CA . GLU A 1 98 ? -38.731 -9.846 65.513 1.00 48.38 98 GLU A CA 1
ATOM 828 C C . GLU A 1 98 ? -39.642 -8.606 65.466 1.00 48.38 98 GLU A C 1
ATOM 830 O O . GLU A 1 98 ? -39.744 -7.886 66.457 1.00 48.38 98 GLU A O 1
ATOM 835 N N . VAL A 1 99 ? -40.398 -8.392 64.380 1.00 50.69 99 VAL A N 1
ATOM 836 C CA . VAL A 1 99 ? -41.392 -7.295 64.292 1.00 50.69 99 VAL A CA 1
ATOM 837 C C . VAL A 1 99 ? -42.734 -7.677 64.945 1.00 50.69 99 VAL A C 1
ATOM 839 O O . VAL A 1 99 ? -43.648 -6.865 65.044 1.00 50.69 99 VAL A O 1
ATOM 842 N N . GLU A 1 100 ? -42.857 -8.889 65.491 1.00 49.69 100 GLU A N 1
ATOM 843 C CA . GLU A 1 100 ? -44.092 -9.395 66.112 1.00 49.69 100 GLU A CA 1
ATOM 844 C C . GLU A 1 100 ? -44.435 -8.760 67.478 1.00 49.69 100 GLU A C 1
ATOM 846 O O . GLU A 1 100 ? -45.450 -9.104 68.080 1.00 49.69 100 GLU A O 1
ATOM 851 N N . LYS A 1 101 ? -43.622 -7.817 67.980 1.00 50.09 101 LYS A N 1
ATOM 852 C CA . LYS A 1 101 ? -43.860 -7.128 69.266 1.00 50.09 101 LYS A CA 1
ATOM 853 C C . LYS A 1 101 ? -44.121 -5.624 69.165 1.00 50.09 101 LYS A C 1
ATOM 855 O O . LYS A 1 101 ? -44.355 -4.997 70.197 1.00 50.09 101 LYS A O 1
ATOM 860 N N . LEU A 1 102 ? -44.127 -5.040 67.966 1.00 48.72 102 LEU A N 1
ATOM 861 C CA . LEU A 1 102 ? -44.561 -3.653 67.788 1.00 48.72 102 LEU A CA 1
ATOM 862 C C . LEU A 1 102 ? -46.083 -3.614 67.667 1.00 48.72 102 LEU A C 1
ATOM 864 O O . LEU A 1 102 ? -46.651 -3.849 66.609 1.00 48.72 102 LEU A O 1
ATOM 868 N N . ASP A 1 103 ? -46.690 -3.390 68.827 1.00 47.47 103 ASP A N 1
ATOM 869 C CA . ASP A 1 103 ? -47.988 -2.784 69.097 1.00 47.47 103 ASP A CA 1
ATOM 870 C C . ASP A 1 103 ? -49.100 -2.926 68.049 1.00 47.47 103 ASP A C 1
ATOM 872 O O . ASP A 1 103 ? -49.027 -2.486 66.904 1.00 47.47 103 ASP A O 1
ATOM 876 N N . SER A 1 104 ? -50.242 -3.409 68.528 1.00 56.31 104 SER A N 1
ATOM 877 C CA . SER A 1 104 ? -51.477 -3.655 67.774 1.00 56.31 104 SER A CA 1
ATOM 878 C C . SER A 1 104 ? -52.186 -2.378 67.275 1.00 56.31 104 SER A C 1
ATOM 880 O O . SER A 1 104 ? -53.392 -2.396 67.033 1.00 56.31 104 SER A O 1
ATOM 882 N N . SER A 1 105 ? -51.460 -1.272 67.109 1.00 59.16 105 SER A N 1
ATOM 883 C CA . SER A 1 105 ? -51.934 -0.013 66.545 1.00 59.16 105 SER A CA 1
ATOM 884 C C . SER A 1 105 ? -52.077 -0.132 65.027 1.00 59.16 105 SER A C 1
ATOM 886 O O . SER A 1 105 ? -51.146 -0.532 64.328 1.00 59.16 105 SER A O 1
ATOM 888 N N . ALA A 1 106 ? -53.241 0.250 64.495 1.00 66.00 106 ALA A N 1
ATOM 889 C CA . ALA A 1 106 ? -53.507 0.269 63.053 1.00 66.00 106 ALA A CA 1
ATOM 890 C C . ALA A 1 106 ? -52.427 1.034 62.256 1.00 66.00 106 ALA A C 1
ATOM 892 O O . ALA A 1 106 ? -52.085 0.622 61.151 1.00 66.00 106 ALA A O 1
ATOM 893 N N . LYS A 1 107 ? -51.819 2.069 62.859 1.00 72.06 107 LYS A N 1
ATOM 894 C CA . LYS A 1 107 ? -50.749 2.869 62.243 1.00 72.06 107 LYS A CA 1
ATOM 895 C C . LYS A 1 107 ? -49.454 2.078 62.007 1.00 72.06 107 LYS A C 1
ATOM 897 O O . LYS A 1 107 ? -48.846 2.223 60.955 1.00 72.06 107 LYS A O 1
ATOM 902 N N . GLY A 1 108 ? -49.073 1.182 62.922 1.00 74.94 108 GLY A N 1
ATOM 903 C CA . GLY A 1 108 ? -47.860 0.364 62.767 1.00 74.94 108 GLY A CA 1
ATOM 904 C C . GLY A 1 108 ? -47.966 -0.648 61.620 1.00 74.94 108 GLY A C 1
ATOM 905 O O . GLY A 1 108 ? -46.991 -0.910 60.921 1.00 74.94 108 GLY A O 1
ATOM 906 N N . ARG A 1 109 ? -49.171 -1.176 61.353 1.00 77.69 109 ARG A N 1
ATOM 907 C CA . ARG A 1 109 ? -49.395 -2.105 60.229 1.00 77.69 109 ARG A CA 1
ATOM 908 C C . ARG A 1 109 ? -49.319 -1.411 58.870 1.00 77.69 109 ARG A C 1
ATOM 910 O O . ARG A 1 109 ? -48.829 -2.017 57.920 1.00 77.69 109 ARG A O 1
ATOM 917 N N . GLU A 1 110 ? -49.792 -0.168 58.771 1.00 82.81 110 GLU A N 1
ATOM 918 C CA . GLU A 1 110 ? -49.696 0.626 57.540 1.00 82.81 110 GLU A CA 1
ATOM 919 C C . GLU A 1 110 ? -48.238 0.962 57.200 1.00 82.81 110 GLU A C 1
ATOM 921 O O . GLU A 1 110 ? -47.833 0.812 56.047 1.00 82.81 110 GLU A O 1
ATOM 926 N N . GLU A 1 111 ? -47.427 1.330 58.196 1.00 82.38 111 GLU A N 1
ATOM 927 C CA . GLU A 1 111 ? -45.996 1.605 58.010 1.00 82.38 111 GLU A CA 1
ATOM 928 C C . GLU A 1 111 ? -45.214 0.354 57.591 1.00 82.38 111 GLU A C 1
ATOM 930 O O . GLU A 1 111 ? -44.439 0.408 56.636 1.00 82.38 111 GLU A O 1
ATOM 935 N N . VAL A 1 112 ? -45.473 -0.798 58.223 1.00 81.44 112 VAL A N 1
ATOM 936 C CA . VAL A 1 112 ? -44.857 -2.077 57.829 1.00 81.44 112 VAL A CA 1
ATOM 937 C C . VAL A 1 112 ? -45.269 -2.480 56.410 1.00 81.44 112 VAL A C 1
ATOM 939 O O . VAL A 1 112 ? -44.418 -2.900 55.628 1.00 81.44 112 VAL A O 1
ATOM 942 N N . GLN A 1 113 ? -46.543 -2.316 56.030 1.00 87.94 113 GLN A N 1
ATOM 943 C CA . GLN A 1 113 ? -46.976 -2.584 54.653 1.00 87.94 113 GLN A CA 1
ATOM 944 C C . GLN A 1 113 ? -46.322 -1.636 53.644 1.00 87.94 113 GLN A C 1
ATOM 946 O O . GLN A 1 113 ? -45.964 -2.075 52.551 1.00 87.94 113 GLN A O 1
ATOM 951 N N . LYS A 1 114 ? -46.163 -0.351 53.985 1.00 92.31 114 LYS A N 1
ATOM 952 C CA . LYS A 1 114 ? -45.476 0.621 53.127 1.00 92.31 114 LYS A CA 1
ATOM 953 C C . LYS A 1 114 ? -44.011 0.227 52.930 1.00 92.31 114 LYS A C 1
ATOM 955 O O . LYS A 1 114 ? -43.583 0.090 51.788 1.00 92.31 114 LYS A O 1
ATOM 960 N N . ALA A 1 115 ? -43.298 -0.068 54.016 1.00 87.12 115 ALA A N 1
ATOM 961 C CA . ALA A 1 115 ? -41.916 -0.539 53.967 1.00 87.12 115 ALA A CA 1
ATOM 962 C C . ALA A 1 115 ? -41.778 -1.850 53.171 1.00 87.12 115 ALA A C 1
ATOM 964 O O . ALA A 1 115 ? -40.830 -2.024 52.411 1.00 87.12 115 ALA A O 1
ATOM 965 N N . GLN A 1 116 ? -42.748 -2.765 53.281 1.00 91.19 116 GLN A N 1
ATOM 966 C CA . GLN A 1 116 ? -42.756 -4.006 52.505 1.00 91.19 116 GLN A CA 1
ATOM 967 C C . GLN A 1 116 ? -42.930 -3.759 50.998 1.00 91.19 116 GLN A C 1
ATOM 969 O O . GLN A 1 116 ? -42.301 -4.455 50.199 1.00 91.19 116 GLN A O 1
ATOM 974 N N . ARG A 1 117 ? -43.758 -2.784 50.593 1.00 92.81 117 ARG A N 1
ATOM 975 C CA . ARG A 1 117 ? -43.905 -2.397 49.178 1.00 92.81 117 ARG A CA 1
ATOM 976 C C . ARG A 1 117 ? -42.631 -1.748 48.648 1.00 92.81 117 ARG A C 1
ATOM 978 O O . ARG A 1 117 ? -42.147 -2.180 47.610 1.00 92.81 117 ARG A O 1
ATOM 985 N N . GLU A 1 118 ? -42.051 -0.813 49.397 1.00 92.75 118 GLU A N 1
ATOM 986 C CA . GLU A 1 118 ? -40.774 -0.174 49.045 1.00 92.75 118 GLU A CA 1
ATOM 987 C C . GLU A 1 118 ? -39.649 -1.217 48.911 1.00 92.75 118 GLU A C 1
ATOM 989 O O . GLU A 1 118 ? -38.909 -1.217 47.931 1.00 92.75 118 GLU A O 1
ATOM 994 N N . ALA A 1 119 ? -39.570 -2.195 49.822 1.00 89.56 119 ALA A N 1
ATOM 995 C CA . ALA A 1 119 ? -38.602 -3.289 49.725 1.00 89.56 119 ALA A CA 1
ATOM 996 C C . ALA A 1 119 ? -38.826 -4.184 48.490 1.00 89.56 119 ALA A C 1
ATOM 998 O O . ALA A 1 119 ? -37.864 -4.685 47.906 1.00 89.56 119 ALA A O 1
ATOM 999 N N . GLN A 1 120 ? -40.077 -4.410 48.075 1.00 93.25 120 GLN A N 1
ATOM 1000 C CA . GLN A 1 120 ? -40.378 -5.144 46.841 1.00 93.25 120 GLN A CA 1
ATOM 1001 C C . GLN A 1 120 ? -40.033 -4.338 45.585 1.00 93.25 120 GLN A C 1
ATOM 1003 O O . GLN A 1 120 ? -39.545 -4.921 44.619 1.00 93.25 120 GLN A O 1
ATOM 1008 N N . GLU A 1 121 ? -40.272 -3.028 45.588 1.00 93.44 121 GLU A N 1
ATOM 1009 C CA . GLU A 1 121 ? -39.889 -2.127 44.496 1.00 93.44 121 GLU A CA 1
ATOM 1010 C C . GLU A 1 121 ? -38.369 -2.085 44.335 1.00 93.44 121 GLU A C 1
ATOM 1012 O O . GLU A 1 121 ? -37.879 -2.376 43.246 1.00 93.44 121 GLU A O 1
ATOM 1017 N N . LEU A 1 122 ? -37.626 -1.893 45.428 1.00 94.00 122 LEU A N 1
ATOM 1018 C CA . LEU A 1 122 ? -36.162 -1.943 45.423 1.00 94.00 122 LEU A CA 1
ATOM 1019 C C . LEU A 1 122 ? -35.630 -3.288 44.911 1.00 94.00 122 LEU A C 1
ATOM 1021 O O . LEU A 1 122 ? -34.706 -3.316 44.106 1.00 94.00 122 LEU A O 1
ATOM 1025 N N . ARG A 1 123 ? -36.242 -4.417 45.299 1.00 92.38 123 ARG A N 1
ATOM 1026 C CA . ARG A 1 123 ? -35.866 -5.735 44.753 1.00 92.38 123 ARG A CA 1
ATOM 1027 C C . ARG A 1 123 ? -36.074 -5.815 43.242 1.00 92.38 123 ARG A C 1
ATOM 1029 O O . ARG A 1 123 ? -35.212 -6.345 42.549 1.00 92.38 123 ARG A O 1
ATOM 1036 N N . ARG A 1 124 ? -37.192 -5.293 42.726 1.00 95.00 124 ARG A N 1
ATOM 1037 C CA . ARG A 1 124 ? -37.453 -5.256 41.277 1.00 95.00 124 ARG A CA 1
ATOM 1038 C C . ARG A 1 124 ? -36.437 -4.372 40.558 1.00 95.00 124 ARG A C 1
ATOM 1040 O O . ARG A 1 124 ? -35.942 -4.764 39.505 1.00 95.00 124 ARG A O 1
ATOM 1047 N N . GLU A 1 125 ? -36.094 -3.223 41.130 1.00 95.25 125 GLU A N 1
ATOM 1048 C CA . GLU A 1 125 ? -35.067 -2.335 40.582 1.00 95.25 125 GLU A CA 1
ATOM 1049 C C . GLU A 1 125 ? -33.688 -2.997 40.557 1.00 95.25 125 GLU A C 1
ATOM 1051 O O . GLU A 1 125 ? -33.047 -2.980 39.509 1.00 95.25 125 GLU A O 1
ATOM 1056 N N . CYS A 1 126 ? -33.267 -3.662 41.638 1.00 91.06 126 CYS A N 1
ATOM 1057 C CA . CYS A 1 126 ? -32.021 -4.435 41.662 1.00 91.06 126 CYS A CA 1
ATOM 1058 C C . CYS A 1 126 ? -31.998 -5.499 40.558 1.00 91.06 126 CYS A C 1
ATOM 1060 O O . CYS A 1 126 ? -31.057 -5.526 39.771 1.00 91.06 126 CYS A O 1
ATOM 1062 N N . THR A 1 127 ? -33.063 -6.299 40.414 1.00 93.62 127 THR A N 1
ATOM 1063 C CA . THR A 1 127 ? -33.128 -7.313 39.343 1.00 93.62 127 THR A CA 1
ATOM 1064 C C . THR A 1 127 ? -33.104 -6.702 37.939 1.00 93.62 127 THR A C 1
ATOM 1066 O O . THR A 1 127 ? -32.536 -7.285 37.017 1.00 93.62 127 THR A O 1
ATOM 1069 N N . ARG A 1 128 ? -33.689 -5.507 37.753 1.00 96.31 128 ARG A N 1
ATOM 1070 C CA . ARG A 1 128 ? -33.635 -4.789 36.473 1.00 96.31 128 ARG A CA 1
ATOM 1071 C C . ARG A 1 128 ? -32.213 -4.327 36.172 1.00 96.31 128 ARG A C 1
ATOM 1073 O O . ARG A 1 128 ? -31.736 -4.530 35.060 1.00 96.31 128 ARG A O 1
ATOM 1080 N N . LEU A 1 129 ? -31.543 -3.735 37.158 1.00 95.31 129 LEU A N 1
ATOM 1081 C CA . LEU A 1 129 ? -30.167 -3.268 37.022 1.00 95.31 129 LEU A CA 1
ATOM 1082 C C . LEU A 1 129 ? -29.204 -4.429 36.758 1.00 95.31 129 LEU A C 1
ATOM 1084 O O . LEU A 1 129 ? -28.349 -4.298 35.894 1.00 95.31 129 LEU A O 1
A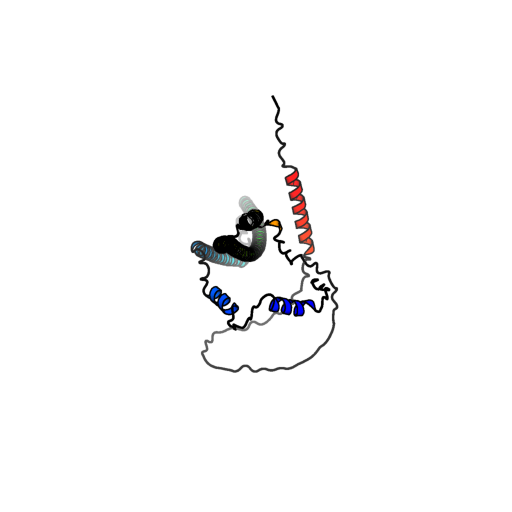TOM 1088 N N . GLU A 1 130 ? -29.369 -5.578 37.416 1.00 92.69 130 GLU A N 1
ATOM 1089 C CA . GLU A 1 130 ? -28.579 -6.791 37.144 1.00 92.69 130 GLU A CA 1
ATOM 1090 C C . GLU A 1 130 ? -28.744 -7.284 35.697 1.00 92.69 130 GLU A C 1
ATOM 1092 O O . GLU A 1 130 ? -27.761 -7.645 35.040 1.00 92.69 130 GLU A O 1
ATOM 1097 N N . ALA A 1 131 ? -29.973 -7.256 35.171 1.00 95.00 131 ALA A N 1
ATOM 1098 C CA . ALA A 1 131 ? -30.247 -7.617 33.783 1.00 95.00 131 ALA A CA 1
ATOM 1099 C C . ALA A 1 131 ? -29.625 -6.615 32.793 1.00 95.00 131 ALA A C 1
ATOM 1101 O O . ALA A 1 131 ? -29.022 -7.021 31.798 1.00 95.00 131 ALA A O 1
ATOM 1102 N N . GLU A 1 132 ? -29.721 -5.312 33.074 1.00 97.12 132 GLU A N 1
ATOM 1103 C CA . GLU A 1 132 ? -29.067 -4.261 32.284 1.00 97.12 132 GLU A CA 1
ATOM 1104 C C . GLU A 1 132 ? -27.535 -4.416 32.297 1.00 97.12 132 GLU A C 1
ATOM 1106 O O . GLU A 1 132 ? -26.899 -4.314 31.248 1.00 97.12 132 GLU A O 1
ATOM 1111 N N . LEU A 1 133 ? -26.939 -4.734 33.450 1.00 94.50 133 LEU A N 1
ATOM 1112 C CA . LEU A 1 133 ? -25.495 -4.943 33.605 1.00 94.50 133 LEU A CA 1
ATOM 1113 C C . LEU A 1 133 ? -25.017 -6.174 32.823 1.00 94.50 133 LEU A C 1
ATOM 1115 O O . LEU A 1 133 ? -24.002 -6.110 32.128 1.00 94.50 133 LEU A O 1
ATOM 1119 N N . SER A 1 134 ? -25.787 -7.263 32.870 1.00 94.19 134 SER A N 1
ATOM 1120 C CA . SER A 1 134 ? -25.527 -8.480 32.089 1.00 94.19 134 SER A CA 1
ATOM 1121 C C . SER A 1 134 ? -25.580 -8.201 30.586 1.00 94.19 134 SER A C 1
ATOM 1123 O O . SER A 1 134 ? -24.660 -8.567 29.853 1.00 94.19 134 SER A O 1
ATOM 1125 N N . ARG A 1 135 ? -26.600 -7.460 30.133 1.00 97.81 135 ARG A N 1
ATOM 1126 C CA . ARG A 1 135 ? -26.728 -7.035 28.734 1.00 97.81 135 ARG A CA 1
ATOM 1127 C C . ARG A 1 135 ? -25.543 -6.172 28.290 1.00 97.81 135 ARG A C 1
ATOM 1129 O O . ARG A 1 135 ? -24.962 -6.427 27.238 1.00 97.81 135 ARG A O 1
ATOM 1136 N N . LEU A 1 136 ? -25.166 -5.166 29.080 1.00 96.75 136 LEU A N 1
ATOM 1137 C CA . LEU A 1 136 ? -24.024 -4.299 28.767 1.00 96.75 136 LEU A CA 1
ATOM 1138 C C . LEU A 1 136 ? -22.710 -5.086 28.713 1.00 96.75 136 LEU A C 1
ATOM 1140 O O . LEU A 1 136 ? -21.849 -4.797 27.883 1.00 96.75 136 LEU A O 1
ATOM 1144 N N . TYR A 1 137 ? -22.554 -6.103 29.560 1.00 94.31 137 TYR A N 1
ATOM 1145 C CA . TYR A 1 137 ? -21.380 -6.967 29.533 1.00 94.31 137 TYR A CA 1
ATOM 1146 C C . TYR A 1 137 ? -21.304 -7.810 28.252 1.00 94.31 137 TYR A C 1
ATOM 1148 O O . TYR A 1 137 ? -20.229 -7.950 27.665 1.00 94.31 137 TYR A O 1
ATOM 1156 N N . GLU A 1 138 ? -22.432 -8.331 27.769 1.00 96.50 138 GLU A N 1
ATOM 1157 C CA . GLU A 1 138 ? -22.498 -9.029 26.480 1.00 96.50 138 GLU A CA 1
ATOM 1158 C C . GLU A 1 138 ? -22.208 -8.098 25.297 1.00 96.50 138 GLU A C 1
ATOM 1160 O O . GLU A 1 138 ? -21.421 -8.457 24.416 1.00 96.50 138 GLU A O 1
ATOM 1165 N N . GLU A 1 139 ? -22.766 -6.883 25.302 1.00 96.81 139 GLU A N 1
ATOM 1166 C CA . GLU A 1 139 ? -22.470 -5.853 24.299 1.00 96.81 139 GLU A CA 1
ATOM 1167 C C . GLU A 1 139 ? -20.973 -5.498 24.301 1.00 96.81 139 GLU A C 1
ATOM 1169 O O . GLU A 1 139 ? -20.344 -5.457 23.241 1.00 96.81 139 GLU A O 1
ATOM 1174 N N . PHE A 1 140 ? -20.362 -5.346 25.479 1.00 95.00 140 PHE A N 1
ATOM 1175 C CA . PHE A 1 140 ? -18.922 -5.132 25.616 1.00 95.00 140 PHE A CA 1
ATOM 1176 C C . PHE A 1 140 ? -18.100 -6.295 25.043 1.00 95.00 140 PHE A C 1
ATOM 1178 O O . PHE A 1 140 ? -17.145 -6.068 24.296 1.00 95.00 140 PHE A O 1
ATOM 1185 N N . ARG A 1 141 ? -18.468 -7.552 25.333 1.00 95.94 141 ARG A N 1
ATOM 1186 C CA . ARG A 1 141 ? -17.791 -8.721 24.744 1.00 95.94 141 ARG A CA 1
ATOM 1187 C C . ARG A 1 141 ? -17.942 -8.760 23.222 1.00 95.94 141 ARG A C 1
ATOM 1189 O O . ARG A 1 141 ? -16.994 -9.150 22.541 1.00 95.94 141 ARG A O 1
ATOM 1196 N N . ARG A 1 142 ? -19.105 -8.378 22.683 1.00 97.69 142 ARG A N 1
ATOM 1197 C CA . ARG A 1 142 ? -19.335 -8.290 21.233 1.00 97.69 142 ARG A CA 1
ATOM 1198 C C . ARG A 1 142 ? -18.411 -7.252 20.599 1.00 97.69 142 ARG A C 1
ATOM 1200 O O . ARG A 1 142 ? -17.626 -7.620 19.733 1.00 97.69 142 ARG A O 1
ATOM 1207 N N . VAL A 1 143 ? -18.415 -6.020 21.107 1.00 96.75 143 VAL A N 1
ATOM 1208 C CA . VAL A 1 143 ? -17.548 -4.935 20.611 1.00 96.75 143 VAL A CA 1
ATOM 1209 C C . VAL A 1 143 ? -16.068 -5.308 20.723 1.00 96.75 143 VAL A C 1
ATOM 1211 O O . VAL A 1 143 ? -15.280 -5.019 19.827 1.00 96.75 143 VAL A O 1
ATOM 1214 N N . ARG A 1 144 ? -15.666 -6.009 21.792 1.00 93.88 144 ARG A N 1
ATOM 1215 C CA . ARG A 1 144 ? -14.293 -6.511 21.930 1.00 93.88 144 ARG A CA 1
ATOM 1216 C C . ARG A 1 144 ? -13.929 -7.521 20.836 1.00 93.88 144 ARG A C 1
ATOM 1218 O O . ARG A 1 144 ? -12.809 -7.466 20.338 1.00 93.88 144 ARG A O 1
ATOM 1225 N N . ARG A 1 145 ? -14.832 -8.438 20.467 1.00 95.81 145 ARG A N 1
ATOM 1226 C CA . ARG A 1 145 ? -14.598 -9.395 19.367 1.00 95.81 145 ARG A CA 1
ATOM 1227 C C . ARG A 1 145 ? -14.494 -8.685 18.020 1.00 95.81 145 ARG A C 1
ATOM 1229 O O . ARG A 1 145 ? -13.501 -8.890 17.330 1.00 95.81 145 ARG A O 1
ATOM 1236 N N . GLU A 1 146 ? -15.431 -7.789 17.723 1.00 95.94 146 GLU A N 1
ATOM 1237 C CA . GLU A 1 146 ? -15.411 -6.956 16.511 1.00 95.94 146 GLU A CA 1
ATOM 1238 C C . GLU A 1 146 ? -14.101 -6.152 16.413 1.00 95.94 146 GLU A C 1
ATOM 1240 O O . GLU A 1 146 ? -13.449 -6.130 15.372 1.00 95.94 146 GLU A O 1
ATOM 1245 N N . GLY A 1 147 ? -13.637 -5.569 17.525 1.00 94.62 147 GLY A N 1
ATOM 1246 C CA . GLY A 1 147 ? -12.357 -4.859 17.581 1.00 94.62 147 GLY A CA 1
ATOM 1247 C C . GLY A 1 147 ? -11.138 -5.746 17.292 1.00 94.62 147 GLY A C 1
ATOM 1248 O O . GLY A 1 147 ? -10.190 -5.299 16.647 1.00 94.62 147 GLY A O 1
ATOM 1249 N N . MET A 1 148 ? -11.153 -7.011 17.725 1.00 94.88 148 MET A N 1
ATOM 1250 C CA . MET A 1 148 ? -10.083 -7.972 17.423 1.00 94.88 148 MET A CA 1
ATOM 1251 C C . MET A 1 148 ? -10.096 -8.409 15.953 1.00 94.88 148 MET A C 1
ATOM 1253 O O . MET A 1 148 ? -9.033 -8.593 15.363 1.00 94.88 148 MET A O 1
ATOM 1257 N N . GLU A 1 149 ? -11.274 -8.582 15.356 1.00 96.06 149 GLU A N 1
ATOM 1258 C CA . GLU A 1 149 ? -11.426 -8.918 13.935 1.00 96.06 149 GLU A CA 1
ATOM 1259 C C . GLU A 1 149 ? -10.977 -7.768 13.034 1.00 96.06 149 GLU A C 1
ATOM 1261 O O . GLU A 1 149 ? -10.197 -7.981 12.105 1.00 96.06 149 GLU A O 1
ATOM 1266 N N . GLU A 1 150 ? -11.379 -6.542 13.363 1.00 97.31 150 GLU A N 1
ATOM 1267 C CA . GLU A 1 150 ? -10.938 -5.332 12.673 1.00 97.31 150 GLU A CA 1
ATOM 1268 C C . GLU A 1 150 ? -9.417 -5.140 12.794 1.00 97.31 150 GLU A C 1
ATOM 1270 O O . GLU A 1 150 ? -8.752 -4.800 11.817 1.00 97.31 150 GLU A O 1
ATOM 1275 N N . SER A 1 151 ? -8.832 -5.435 13.961 1.00 93.94 151 SER A N 1
ATOM 1276 C CA . SER A 1 151 ? -7.374 -5.431 14.147 1.00 93.94 151 SER A CA 1
ATOM 1277 C C . SER A 1 151 ? -6.671 -6.426 13.212 1.00 93.94 151 SER A C 1
ATOM 1279 O O . SER A 1 151 ? -5.748 -6.052 12.489 1.00 93.94 151 SER A O 1
ATOM 1281 N N . LYS A 1 152 ? -7.163 -7.671 13.130 1.00 97.31 152 LYS A N 1
ATOM 1282 C CA . LYS A 1 152 ? -6.639 -8.678 12.188 1.00 97.31 152 LYS A CA 1
ATOM 1283 C C . LYS A 1 152 ? -6.810 -8.251 10.729 1.00 97.31 152 LYS A C 1
ATOM 1285 O O . LYS A 1 152 ? -5.944 -8.524 9.901 1.00 97.31 152 LYS A O 1
ATOM 1290 N N . ARG A 1 153 ? -7.927 -7.601 10.388 1.00 97.56 153 ARG A N 1
ATOM 1291 C CA . ARG A 1 153 ? -8.174 -7.074 9.038 1.00 97.56 153 ARG A CA 1
ATOM 1292 C C . ARG A 1 153 ? -7.154 -5.993 8.680 1.00 97.56 153 ARG A C 1
ATOM 1294 O O . ARG A 1 153 ? -6.610 -6.028 7.579 1.00 97.56 153 ARG A O 1
ATOM 1301 N N . ARG A 1 154 ? -6.861 -5.078 9.607 1.00 95.81 154 ARG A N 1
ATOM 1302 C CA . ARG A 1 154 ? -5.830 -4.043 9.433 1.00 95.81 154 ARG A CA 1
ATOM 1303 C C . ARG A 1 154 ? -4.441 -4.638 9.271 1.00 95.81 154 ARG A C 1
ATOM 1305 O O . ARG A 1 154 ? -3.750 -4.251 8.342 1.00 95.81 154 ARG A O 1
ATOM 1312 N N . GLU A 1 155 ? -4.077 -5.621 10.089 1.00 96.94 155 GLU A N 1
ATOM 1313 C CA . GLU A 1 155 ? -2.791 -6.317 9.967 1.00 96.94 155 GLU A CA 1
ATOM 1314 C C . GLU A 1 155 ? -2.620 -6.964 8.581 1.00 96.94 155 GLU A C 1
ATOM 1316 O O . GLU A 1 155 ? -1.580 -6.803 7.945 1.00 96.94 155 GLU A O 1
ATOM 1321 N N . LYS A 1 156 ? -3.660 -7.625 8.052 1.00 97.75 156 LYS A N 1
ATOM 1322 C CA . LYS A 1 156 ? -3.635 -8.166 6.680 1.00 97.75 156 LYS A CA 1
ATOM 1323 C C . LYS A 1 156 ? -3.461 -7.069 5.627 1.00 97.75 156 LYS A C 1
ATOM 1325 O O . LYS A 1 156 ? -2.689 -7.242 4.689 1.00 97.75 156 LYS A O 1
ATOM 1330 N N . LEU A 1 157 ? -4.168 -5.945 5.764 1.00 97.06 157 LEU A N 1
ATOM 1331 C CA . LEU A 1 157 ? -4.023 -4.810 4.846 1.00 97.06 157 LEU A CA 1
ATOM 1332 C C . LEU A 1 157 ? -2.615 -4.207 4.904 1.00 97.06 157 LEU A C 1
ATOM 1334 O O . LEU A 1 157 ? -2.059 -3.886 3.859 1.00 97.06 157 LEU A O 1
ATOM 1338 N N . GLU A 1 158 ? -2.017 -4.096 6.089 1.00 96.50 158 GLU A N 1
ATOM 1339 C CA . GLU A 1 158 ? -0.633 -3.639 6.255 1.00 96.50 158 GLU A CA 1
ATOM 1340 C C . GLU A 1 158 ? 0.359 -4.586 5.565 1.00 96.50 158 GLU A C 1
ATOM 1342 O O . GLU A 1 158 ? 1.234 -4.117 4.838 1.00 96.50 158 GLU A O 1
ATOM 1347 N N . GLN A 1 159 ? 0.177 -5.905 5.695 1.00 97.75 159 GLN A N 1
ATOM 1348 C CA . GLN A 1 159 ? 0.987 -6.897 4.976 1.00 97.75 159 GLN A CA 1
ATOM 1349 C C . GLN A 1 159 ? 0.855 -6.751 3.451 1.00 97.75 159 GLN A C 1
ATOM 1351 O O . GLN A 1 159 ? 1.863 -6.758 2.746 1.00 97.75 159 GLN A O 1
ATOM 1356 N N . HIS A 1 160 ? -0.364 -6.560 2.934 1.00 97.44 160 HIS A N 1
ATOM 1357 C CA . HIS A 1 160 ? -0.589 -6.318 1.503 1.00 97.44 160 HIS A CA 1
ATOM 1358 C C . HIS A 1 160 ? 0.038 -5.004 1.016 1.00 97.44 160 HIS A C 1
ATOM 1360 O O . HIS A 1 160 ? 0.593 -4.945 -0.082 1.00 97.44 160 HIS A O 1
ATOM 1366 N N . LEU A 1 161 ? -0.019 -3.938 1.816 1.00 96.75 161 LEU A N 1
ATOM 1367 C CA . LEU A 1 161 ? 0.640 -2.676 1.475 1.00 96.75 161 LEU A CA 1
ATOM 1368 C C . LEU A 1 161 ? 2.164 -2.829 1.447 1.00 96.75 161 LEU A C 1
ATOM 1370 O O . LEU A 1 161 ? 2.813 -2.262 0.570 1.00 96.75 161 LEU A O 1
ATOM 1374 N N . GLU A 1 162 ? 2.735 -3.629 2.349 1.00 97.12 162 GLU A N 1
ATOM 1375 C CA . GLU A 1 162 ? 4.166 -3.936 2.340 1.00 97.12 162 GLU A CA 1
ATOM 1376 C C . GLU A 1 162 ? 4.577 -4.718 1.081 1.00 97.12 162 GLU A C 1
ATOM 1378 O O . GLU A 1 162 ? 5.615 -4.418 0.486 1.00 97.12 162 GLU A O 1
ATOM 1383 N N . THR A 1 163 ? 3.770 -5.686 0.629 1.00 97.44 163 THR A N 1
ATOM 1384 C CA . THR A 1 163 ? 4.048 -6.409 -0.625 1.00 97.44 163 THR A CA 1
ATOM 1385 C C . THR A 1 163 ? 3.972 -5.484 -1.836 1.00 97.44 163 THR A C 1
ATOM 1387 O O . THR A 1 163 ? 4.902 -5.459 -2.636 1.00 97.44 163 THR A O 1
ATOM 1390 N N . VAL A 1 164 ? 2.937 -4.641 -1.921 1.00 97.62 164 VAL A N 1
ATOM 1391 C CA . VAL A 1 164 ? 2.790 -3.670 -3.020 1.00 97.62 164 VAL A CA 1
ATOM 1392 C C . VAL A 1 164 ? 3.944 -2.662 -3.033 1.00 97.62 164 VAL A C 1
ATOM 1394 O O . VAL A 1 164 ? 4.441 -2.305 -4.100 1.00 97.62 164 VAL A O 1
ATOM 1397 N N . ALA A 1 165 ? 4.419 -2.224 -1.863 1.00 96.00 165 ALA A N 1
ATOM 1398 C CA . ALA A 1 165 ? 5.570 -1.330 -1.767 1.00 96.00 165 ALA A CA 1
ATOM 1399 C C . ALA A 1 165 ? 6.853 -1.976 -2.321 1.00 96.00 165 ALA A C 1
ATOM 1401 O O . ALA A 1 165 ? 7.580 -1.327 -3.078 1.00 96.00 165 ALA A O 1
ATOM 1402 N N . LYS A 1 166 ? 7.100 -3.256 -2.003 1.00 97.75 166 LYS A N 1
ATOM 1403 C CA . LYS A 1 166 ? 8.234 -4.029 -2.543 1.00 97.75 166 LYS A CA 1
ATOM 1404 C C . LYS A 1 166 ? 8.127 -4.213 -4.055 1.00 97.75 166 LYS A C 1
ATOM 1406 O O . LYS A 1 166 ? 9.117 -4.030 -4.760 1.00 97.75 166 LYS A O 1
ATOM 1411 N N . ASP A 1 167 ? 6.935 -4.513 -4.562 1.00 97.19 167 ASP A N 1
ATOM 1412 C CA . ASP A 1 167 ? 6.706 -4.680 -6.000 1.00 97.19 167 ASP A CA 1
ATOM 1413 C C . ASP A 1 167 ? 6.930 -3.372 -6.766 1.00 97.19 167 ASP A C 1
ATOM 1415 O O . ASP A 1 167 ? 7.556 -3.366 -7.830 1.00 97.19 167 ASP A O 1
ATOM 1419 N N . HIS A 1 168 ? 6.483 -2.248 -6.202 1.00 97.50 168 HIS A N 1
ATOM 1420 C CA . HIS A 1 168 ? 6.712 -0.921 -6.764 1.00 97.50 168 HIS A CA 1
ATOM 1421 C C . HIS A 1 168 ? 8.200 -0.536 -6.754 1.00 97.50 168 HIS A C 1
ATOM 1423 O O . HIS A 1 168 ? 8.699 0.046 -7.716 1.00 97.50 168 HIS A O 1
ATOM 1429 N N . GLU A 1 169 ? 8.941 -0.866 -5.694 1.00 97.69 169 GLU A N 1
ATOM 1430 C CA . GLU A 1 169 ? 10.395 -0.678 -5.653 1.00 97.69 169 GLU A CA 1
ATOM 1431 C C . GLU A 1 169 ? 11.110 -1.527 -6.711 1.00 97.69 169 GLU A C 1
ATOM 1433 O O . GLU A 1 169 ? 11.881 -0.985 -7.499 1.00 97.69 169 GLU A O 1
ATOM 1438 N N . ALA A 1 170 ? 10.760 -2.808 -6.832 1.00 97.12 170 ALA A N 1
ATOM 1439 C CA . ALA A 1 170 ? 11.310 -3.681 -7.865 1.00 97.12 170 ALA A CA 1
ATOM 1440 C C . ALA A 1 170 ? 10.969 -3.197 -9.288 1.00 97.12 170 ALA A C 1
ATOM 1442 O O . ALA A 1 170 ? 11.776 -3.332 -10.210 1.00 97.12 170 ALA A O 1
ATOM 1443 N N . TRP A 1 171 ? 9.775 -2.633 -9.498 1.00 97.81 171 TRP A N 1
ATOM 1444 C CA . TRP A 1 171 ? 9.411 -2.009 -10.771 1.00 97.81 171 TRP A CA 1
ATOM 1445 C C . TRP A 1 171 ? 10.258 -0.763 -11.057 1.00 97.81 171 TRP A C 1
ATOM 1447 O O . TRP A 1 171 ? 10.759 -0.626 -12.175 1.00 97.81 171 TRP A O 1
ATOM 1457 N N . ARG A 1 172 ? 10.492 0.096 -10.054 1.00 98.12 172 ARG A N 1
ATOM 1458 C CA . ARG A 1 172 ? 11.381 1.263 -10.189 1.00 98.12 172 ARG A CA 1
ATOM 1459 C C . ARG A 1 172 ? 12.801 0.851 -10.568 1.00 98.12 172 ARG A C 1
ATOM 1461 O O . ARG A 1 172 ? 13.316 1.370 -11.551 1.00 98.12 172 ARG A O 1
ATOM 1468 N N . GLU A 1 173 ? 13.385 -0.133 -9.886 1.00 97.25 173 GLU A N 1
ATOM 1469 C CA . GLU A 1 173 ? 14.723 -0.650 -10.214 1.00 97.25 173 GLU A CA 1
ATOM 1470 C C . GLU A 1 173 ? 14.802 -1.173 -11.661 1.00 97.25 173 GLU A C 1
ATOM 1472 O O . GLU A 1 173 ? 15.757 -0.886 -12.386 1.00 97.25 173 GLU A O 1
ATOM 1477 N N . ARG A 1 174 ? 13.779 -1.910 -12.126 1.00 97.19 174 ARG A N 1
ATOM 1478 C CA . ARG A 1 174 ? 13.706 -2.377 -13.524 1.00 97.19 174 ARG A CA 1
ATOM 1479 C C . ARG A 1 174 ? 13.605 -1.219 -14.515 1.00 97.19 174 ARG A C 1
ATOM 1481 O O . ARG A 1 174 ? 14.237 -1.276 -15.571 1.00 97.19 174 ARG A O 1
ATOM 1488 N N . SER A 1 175 ? 12.828 -0.189 -14.189 1.00 93.81 175 SER A N 1
ATOM 1489 C CA . SER A 1 175 ? 12.683 1.009 -15.017 1.00 93.81 175 SER A CA 1
ATOM 1490 C C . SER A 1 175 ? 14.000 1.781 -15.118 1.00 93.81 175 SER A C 1
ATOM 1492 O O . SER A 1 175 ? 14.441 2.093 -16.222 1.00 93.81 175 SER A O 1
ATOM 1494 N N . GLU A 1 176 ? 14.672 2.024 -13.993 1.00 95.75 176 GLU A N 1
ATOM 1495 C CA . GLU A 1 176 ? 15.979 2.693 -13.952 1.00 95.75 176 GLU A CA 1
ATOM 1496 C C . GLU A 1 176 ? 17.045 1.894 -14.712 1.00 95.75 176 GLU A C 1
ATOM 1498 O O . GLU A 1 176 ? 17.827 2.454 -15.483 1.00 95.75 176 GLU A O 1
ATOM 1503 N N . HIS A 1 177 ? 17.047 0.564 -14.566 1.00 96.38 177 HIS A N 1
ATOM 1504 C CA . HIS A 1 177 ? 17.933 -0.304 -15.336 1.00 96.38 177 HIS A CA 1
ATOM 1505 C C . HIS A 1 177 ? 17.682 -0.180 -16.845 1.00 96.38 177 HIS A C 1
ATOM 1507 O O . HIS A 1 177 ? 18.630 -0.053 -17.623 1.00 96.38 177 HIS A O 1
ATOM 1513 N N . ARG A 1 178 ? 16.412 -0.171 -17.269 1.00 92.31 178 ARG A N 1
ATOM 1514 C CA . ARG A 1 178 ? 16.028 0.014 -18.675 1.00 92.31 178 ARG A CA 1
ATOM 1515 C C . ARG A 1 178 ? 16.451 1.383 -19.200 1.00 92.31 178 ARG A C 1
ATOM 1517 O O . ARG A 1 178 ? 16.990 1.473 -20.302 1.00 92.31 178 ARG A O 1
ATOM 1524 N N . GLU A 1 179 ? 16.259 2.439 -18.418 1.00 93.06 179 GLU A N 1
ATOM 1525 C CA . GLU A 1 179 ? 16.711 3.778 -18.783 1.00 93.06 179 GLU A CA 1
ATOM 1526 C C . GLU A 1 179 ? 18.237 3.830 -18.929 1.00 93.06 179 GLU A C 1
ATOM 1528 O O . GLU A 1 179 ? 18.740 4.373 -19.912 1.00 93.06 179 GLU A O 1
ATOM 1533 N N . SER A 1 180 ? 18.981 3.193 -18.021 1.00 95.19 180 SER A N 1
ATOM 1534 C CA . SER A 1 180 ? 20.438 3.073 -18.121 1.00 95.19 180 SER A CA 1
ATOM 1535 C C . SER A 1 180 ? 20.869 2.368 -19.413 1.00 95.19 180 SER A C 1
ATOM 1537 O O . SER A 1 180 ? 21.753 2.860 -20.120 1.00 95.19 180 SER A O 1
ATOM 1539 N N . GLN A 1 181 ? 20.202 1.270 -19.790 1.00 92.69 181 GLN A N 1
ATOM 1540 C CA . GLN A 1 181 ? 20.446 0.589 -21.067 1.00 92.69 181 GLN A CA 1
ATOM 1541 C C . GLN A 1 181 ? 20.171 1.507 -22.268 1.00 92.69 181 GLN A C 1
ATOM 1543 O O . GLN A 1 181 ? 20.975 1.568 -23.201 1.00 92.69 181 GLN A O 1
ATOM 1548 N N . LEU A 1 182 ? 19.072 2.268 -22.241 1.00 90.69 182 LEU A N 1
ATOM 1549 C CA . LEU A 1 182 ? 18.745 3.234 -23.294 1.00 90.69 182 LEU A CA 1
ATOM 1550 C C . LEU A 1 182 ? 19.775 4.368 -23.370 1.00 90.69 182 LEU A C 1
ATOM 1552 O O . LEU A 1 182 ? 20.168 4.770 -24.466 1.00 90.69 182 LEU A O 1
ATOM 1556 N N . GLN A 1 183 ? 20.261 4.866 -22.233 1.00 92.56 183 GLN A N 1
ATOM 1557 C CA . GLN A 1 183 ? 21.327 5.867 -22.185 1.00 92.56 183 GLN A CA 1
ATOM 1558 C C . GLN A 1 183 ? 22.635 5.322 -22.777 1.00 92.56 183 GLN A C 1
ATOM 1560 O O . GLN A 1 183 ? 23.258 6.004 -23.592 1.00 92.56 183 GLN A O 1
ATOM 1565 N N . GLN A 1 184 ? 23.020 4.081 -22.458 1.00 93.00 184 GLN A N 1
ATOM 1566 C CA . GLN A 1 184 ? 24.178 3.423 -23.074 1.00 93.00 184 GLN A CA 1
ATOM 1567 C C . GLN A 1 184 ? 24.006 3.270 -24.590 1.00 93.00 184 GLN A C 1
ATOM 1569 O O . GLN A 1 184 ? 24.917 3.604 -25.349 1.00 93.00 184 GLN A O 1
ATOM 1574 N N . ALA A 1 185 ? 22.826 2.844 -25.051 1.00 87.69 185 ALA A N 1
ATOM 1575 C CA . ALA A 1 185 ? 22.523 2.738 -26.476 1.00 87.69 185 ALA A CA 1
ATOM 1576 C C . ALA A 1 185 ? 22.620 4.101 -27.187 1.00 87.69 185 ALA A C 1
ATOM 1578 O O . ALA A 1 185 ? 23.216 4.194 -28.261 1.00 87.69 185 ALA A O 1
ATOM 1579 N N . ARG A 1 186 ? 22.111 5.178 -26.570 1.00 85.69 186 ARG A N 1
ATOM 1580 C CA . ARG A 1 186 ? 22.240 6.556 -27.082 1.00 85.69 186 ARG A CA 1
ATOM 1581 C C . ARG A 1 186 ? 23.704 6.996 -27.172 1.00 85.69 186 ARG A C 1
ATOM 1583 O O . ARG A 1 186 ? 24.094 7.594 -28.172 1.00 85.69 186 ARG A O 1
ATOM 1590 N N . LEU A 1 187 ? 24.529 6.681 -26.170 1.00 91.19 187 LEU A N 1
ATOM 1591 C CA . LEU A 1 187 ? 25.966 6.986 -26.192 1.00 91.19 187 LEU A CA 1
ATOM 1592 C C . LEU A 1 187 ? 26.697 6.234 -27.311 1.00 91.19 187 LEU A C 1
ATOM 1594 O O . LEU A 1 187 ? 27.494 6.835 -28.032 1.00 91.19 187 LEU A O 1
ATOM 1598 N N . LEU A 1 188 ? 26.398 4.946 -27.498 1.00 90.25 188 LEU A N 1
ATOM 1599 C CA . LEU A 1 188 ? 26.968 4.152 -28.588 1.00 90.25 188 LEU A CA 1
ATOM 1600 C C . LEU A 1 188 ? 26.549 4.693 -29.958 1.00 90.25 188 LEU A C 1
ATOM 1602 O O . LEU A 1 188 ? 27.406 4.837 -30.828 1.00 90.25 188 LEU A O 1
ATOM 1606 N N . ARG A 1 189 ? 25.272 5.060 -30.138 1.00 81.06 189 ARG A N 1
ATOM 1607 C CA . ARG A 1 189 ? 24.783 5.701 -31.372 1.00 81.06 189 ARG A CA 1
ATOM 1608 C C . ARG A 1 189 ? 25.541 6.990 -31.677 1.00 81.06 189 ARG A C 1
ATOM 1610 O O . ARG A 1 189 ? 26.047 7.129 -32.784 1.00 81.06 189 ARG A O 1
ATOM 1617 N N . ARG A 1 190 ? 25.714 7.876 -30.688 1.00 83.56 190 ARG A N 1
ATOM 1618 C CA . ARG A 1 190 ? 26.512 9.107 -30.843 1.00 83.56 190 ARG A CA 1
ATOM 1619 C C . ARG A 1 190 ? 27.961 8.806 -31.225 1.00 83.56 190 ARG A C 1
ATOM 1621 O O . ARG A 1 190 ? 28.485 9.411 -32.148 1.00 83.56 190 ARG A O 1
ATOM 1628 N N . SER A 1 191 ? 28.595 7.831 -30.571 1.00 89.44 191 SER A N 1
ATOM 1629 C CA . SER A 1 191 ? 29.966 7.418 -30.903 1.00 89.44 191 SER A CA 1
ATOM 1630 C C . SER A 1 191 ? 30.093 6.862 -32.327 1.00 89.44 191 SER A C 1
ATOM 1632 O O . SER A 1 191 ? 31.089 7.119 -33.005 1.00 89.44 191 SER A O 1
ATOM 1634 N N . VAL A 1 192 ? 29.106 6.095 -32.799 1.00 85.25 192 VAL A N 1
ATOM 1635 C CA . VAL A 1 192 ? 29.059 5.616 -34.188 1.00 85.25 192 VAL A CA 1
ATOM 1636 C C . VAL A 1 192 ? 28.867 6.788 -35.147 1.00 85.25 192 VAL A C 1
ATOM 1638 O O . VAL A 1 192 ? 29.658 6.904 -36.076 1.00 85.25 192 VAL A O 1
ATOM 1641 N N . ALA A 1 193 ? 27.913 7.684 -34.889 1.00 77.56 193 ALA A N 1
ATOM 1642 C CA . ALA A 1 193 ? 27.677 8.868 -35.715 1.00 77.56 193 ALA A CA 1
ATOM 1643 C C . ALA A 1 193 ? 28.937 9.743 -35.837 1.00 77.56 193 ALA A C 1
ATOM 1645 O O . ALA A 1 193 ? 29.337 10.090 -36.945 1.00 77.56 193 ALA A O 1
ATOM 1646 N N . SER A 1 194 ? 29.644 10.005 -34.728 1.00 82.56 194 SER A N 1
ATOM 1647 C CA . SER A 1 194 ? 30.911 10.748 -34.758 1.00 82.56 194 SER A CA 1
ATOM 1648 C C . SER A 1 194 ? 31.998 10.037 -35.569 1.00 82.56 194 SER A C 1
ATOM 1650 O O . SER A 1 194 ? 32.740 10.694 -36.292 1.00 82.56 194 SER A O 1
ATOM 1652 N N . ARG A 1 195 ? 32.103 8.702 -35.485 1.00 81.81 195 ARG A N 1
ATOM 1653 C CA . ARG A 1 195 ? 33.066 7.938 -36.298 1.00 81.81 195 ARG A CA 1
ATOM 1654 C C . ARG A 1 195 ? 32.719 7.970 -37.782 1.00 81.81 195 ARG A C 1
ATOM 1656 O O . ARG A 1 195 ? 33.622 8.144 -38.587 1.00 81.81 195 ARG A O 1
ATOM 1663 N N . VAL A 1 196 ? 31.442 7.826 -38.137 1.00 78.56 196 VAL A N 1
ATOM 1664 C CA . VAL A 1 196 ? 30.976 7.921 -39.530 1.00 78.56 196 VAL A CA 1
ATOM 1665 C C . VAL A 1 196 ? 31.282 9.304 -40.100 1.00 78.56 196 VAL A C 1
ATOM 1667 O O . VAL A 1 196 ? 31.842 9.392 -41.187 1.00 78.56 196 VAL A O 1
ATOM 1670 N N . ALA A 1 197 ? 31.012 10.369 -39.339 1.00 76.56 197 ALA A N 1
ATOM 1671 C CA . ALA A 1 197 ? 31.360 11.728 -39.741 1.00 76.56 197 ALA A CA 1
ATOM 1672 C C . ALA A 1 197 ? 32.875 11.888 -39.962 1.00 76.56 197 ALA A C 1
ATOM 1674 O O . ALA A 1 197 ? 33.287 12.378 -41.008 1.00 76.56 197 ALA A O 1
ATOM 1675 N N . LEU A 1 198 ? 33.711 11.418 -39.024 1.00 83.25 198 LEU A N 1
ATOM 1676 C CA . LEU A 1 198 ? 35.174 11.466 -39.159 1.00 83.25 198 LEU A CA 1
ATOM 1677 C C . LEU A 1 198 ? 35.680 10.700 -40.390 1.00 83.25 198 LEU A C 1
ATOM 1679 O O . LEU A 1 198 ? 36.474 11.251 -41.145 1.00 83.25 198 LEU A O 1
ATOM 1683 N N . PHE A 1 199 ? 35.195 9.478 -40.636 1.00 82.50 199 PHE A N 1
ATOM 1684 C CA . PHE A 1 199 ? 35.554 8.717 -41.840 1.00 82.50 199 PHE A CA 1
ATOM 1685 C C . PHE A 1 199 ? 35.113 9.421 -43.128 1.00 82.50 199 PHE A C 1
ATOM 1687 O O . PHE A 1 199 ? 35.838 9.379 -44.119 1.00 82.50 199 PHE A O 1
ATOM 1694 N N . GLY A 1 200 ? 33.953 10.087 -43.116 1.00 81.50 200 GLY A N 1
ATOM 1695 C CA . GLY A 1 200 ? 33.498 10.918 -44.230 1.00 81.50 200 GLY A CA 1
ATOM 1696 C C . GLY A 1 200 ? 34.483 12.048 -44.547 1.00 81.50 200 GLY A C 1
ATOM 1697 O O . GLY A 1 200 ? 34.867 12.213 -45.704 1.00 81.50 200 GLY A O 1
ATOM 1698 N N . TYR A 1 201 ? 34.960 12.764 -43.523 1.00 78.69 201 TYR A N 1
ATOM 1699 C CA . TYR A 1 201 ? 35.983 13.803 -43.690 1.00 78.69 201 TYR A CA 1
ATOM 1700 C C . TYR A 1 201 ? 37.332 13.238 -44.165 1.00 78.69 201 TYR A C 1
ATOM 1702 O O . TYR A 1 201 ? 37.941 13.801 -45.069 1.00 78.69 201 TYR A O 1
ATOM 1710 N N . GLU A 1 202 ? 37.790 12.109 -43.615 1.00 85.00 202 GLU A N 1
ATOM 1711 C CA . GLU A 1 202 ? 39.051 11.474 -44.033 1.00 85.00 202 GLU A CA 1
ATOM 1712 C C . GLU A 1 202 ? 39.021 11.007 -45.498 1.00 85.00 202 GLU A C 1
ATOM 1714 O O . GLU A 1 202 ? 40.005 11.176 -46.221 1.00 85.00 202 GLU A O 1
ATOM 1719 N N . LEU A 1 203 ? 37.898 10.441 -45.955 1.00 77.69 203 LEU A N 1
ATOM 1720 C CA . LEU A 1 203 ? 37.709 10.052 -47.356 1.00 77.69 203 LEU A CA 1
ATOM 1721 C C . LEU A 1 203 ? 37.732 11.268 -48.287 1.00 77.69 203 LEU A C 1
ATOM 1723 O O . LEU A 1 203 ? 38.363 11.214 -49.344 1.00 77.69 203 LEU A O 1
ATOM 1727 N N . HIS A 1 204 ? 37.098 12.368 -47.877 1.00 75.06 204 HIS A N 1
ATOM 1728 C CA . HIS A 1 204 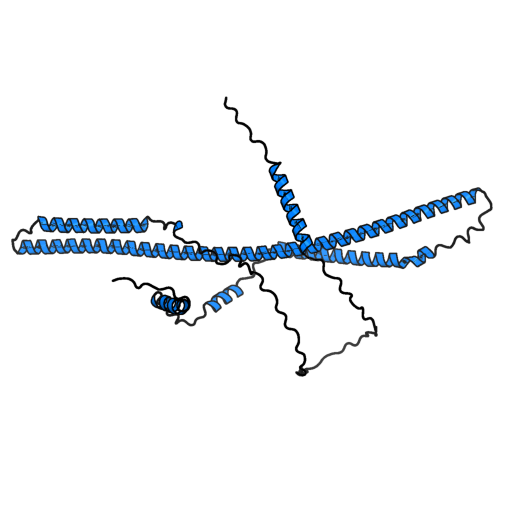? 37.128 13.622 -48.623 1.00 75.06 204 HIS A CA 1
ATOM 1729 C C . HIS A 1 204 ? 38.559 14.181 -48.739 1.00 75.06 204 HIS A C 1
ATOM 1731 O O . HIS A 1 204 ? 39.013 14.498 -49.839 1.00 75.06 204 HIS A O 1
ATOM 1737 N N . ASP A 1 205 ? 39.323 14.197 -47.643 1.00 82.62 205 ASP A N 1
ATOM 1738 C CA . ASP A 1 205 ? 40.726 14.634 -47.633 1.00 82.62 205 ASP A CA 1
ATOM 1739 C C . ASP A 1 205 ? 41.631 13.762 -48.522 1.00 82.62 205 ASP A C 1
ATOM 1741 O O . ASP A 1 205 ? 42.517 14.273 -49.217 1.00 82.62 205 ASP A O 1
ATOM 1745 N N . LEU A 1 206 ? 41.444 12.437 -48.492 1.00 80.19 206 LEU A N 1
ATOM 1746 C CA . LEU A 1 206 ? 42.194 11.508 -49.343 1.00 80.19 206 LEU A CA 1
ATOM 1747 C C . LEU A 1 206 ? 41.890 11.732 -50.824 1.00 80.19 206 LEU A C 1
ATOM 1749 O O . LEU A 1 206 ? 42.820 11.703 -51.631 1.00 80.19 206 LEU A O 1
ATOM 1753 N N . SER A 1 207 ? 40.631 12.003 -51.165 1.00 76.44 207 SER A N 1
ATOM 1754 C CA . SER A 1 207 ? 40.239 12.358 -52.528 1.00 76.44 207 SER A CA 1
ATOM 1755 C C . SER A 1 207 ? 40.907 13.649 -53.000 1.00 76.44 207 SER A C 1
ATOM 1757 O O . SER A 1 207 ? 41.565 13.647 -54.040 1.00 76.44 207 SER A O 1
ATOM 1759 N N . LEU A 1 208 ? 40.864 14.720 -52.197 1.00 78.62 208 LEU A N 1
ATOM 1760 C CA . LEU A 1 208 ? 41.529 15.986 -52.531 1.00 78.62 208 LEU A CA 1
ATOM 1761 C C . LEU A 1 208 ? 43.037 15.806 -52.764 1.00 78.62 208 LEU A C 1
ATOM 1763 O O . LEU A 1 208 ? 43.609 16.394 -53.685 1.00 78.62 208 LEU A O 1
ATOM 1767 N N . ARG A 1 209 ? 43.700 14.959 -51.963 1.00 85.06 209 ARG A N 1
ATOM 1768 C CA . ARG A 1 209 ? 45.118 14.624 -52.178 1.00 85.06 209 ARG A CA 1
ATOM 1769 C C . ARG A 1 209 ? 45.333 13.811 -53.451 1.00 85.06 209 ARG A C 1
ATOM 1771 O O . ARG A 1 209 ? 46.283 14.102 -54.174 1.00 85.06 209 ARG A O 1
ATOM 1778 N N . ALA A 1 210 ? 44.488 12.818 -53.725 1.00 81.19 210 ALA A N 1
ATOM 1779 C CA . ALA A 1 210 ? 44.577 12.000 -54.933 1.00 81.19 210 ALA A CA 1
ATOM 1780 C C . ALA A 1 210 ? 44.411 12.863 -56.194 1.00 81.19 210 ALA A C 1
ATOM 1782 O O . ALA A 1 210 ? 45.285 12.832 -57.063 1.00 81.19 210 ALA A O 1
ATOM 1783 N N . ALA A 1 211 ? 43.384 13.717 -56.230 1.00 77.62 211 ALA A N 1
ATOM 1784 C CA . ALA A 1 211 ? 43.151 14.685 -57.299 1.00 77.62 211 ALA A CA 1
ATOM 1785 C C . ALA A 1 211 ? 44.356 15.623 -57.493 1.00 77.62 211 ALA A C 1
ATOM 1787 O O . ALA A 1 211 ? 44.828 15.804 -58.615 1.00 77.62 211 ALA A O 1
ATOM 1788 N N . GLY A 1 212 ? 44.939 16.138 -56.403 1.00 81.94 212 GLY A N 1
ATOM 1789 C CA . GLY A 1 212 ? 46.154 16.955 -56.462 1.00 81.94 212 GLY A CA 1
ATOM 1790 C C . GLY A 1 212 ? 47.364 16.211 -57.043 1.00 81.94 212 GLY A C 1
ATOM 1791 O O . GLY A 1 212 ? 48.096 16.766 -57.861 1.00 81.94 212 GLY A O 1
ATOM 1792 N N . THR A 1 213 ? 47.569 14.939 -56.676 1.00 83.88 213 THR A N 1
ATOM 1793 C CA . THR A 1 213 ? 48.668 14.127 -57.233 1.00 83.88 213 THR A CA 1
ATOM 1794 C C . THR A 1 213 ? 48.461 13.766 -58.701 1.00 83.88 213 THR A C 1
ATOM 1796 O O . THR A 1 213 ? 49.431 13.757 -59.457 1.00 83.88 213 THR A O 1
ATOM 1799 N N . LEU A 1 214 ? 47.219 13.501 -59.115 1.00 77.06 214 LEU A N 1
ATOM 1800 C CA . LEU A 1 214 ? 46.876 13.215 -60.507 1.00 77.06 214 LEU A CA 1
ATOM 1801 C C . LEU A 1 214 ? 47.049 14.464 -61.374 1.00 77.06 214 LEU A C 1
ATOM 1803 O O . LEU A 1 214 ? 47.679 14.385 -62.425 1.00 77.06 214 LEU A O 1
ATOM 1807 N N . SER A 1 215 ? 46.592 15.622 -60.891 1.00 78.44 215 SER A N 1
ATOM 1808 C CA . SER A 1 215 ? 46.789 16.915 -61.552 1.00 78.44 215 SER A CA 1
ATOM 1809 C C . SER A 1 215 ? 48.279 17.258 -61.707 1.00 78.44 215 SER A C 1
ATOM 1811 O O . SER A 1 215 ? 48.720 17.613 -62.799 1.00 78.44 215 SER A O 1
ATOM 1813 N N . GLN A 1 216 ? 49.095 17.044 -60.665 1.00 83.25 216 GLN A N 1
ATOM 1814 C CA . GLN A 1 216 ? 50.550 17.224 -60.749 1.00 83.25 216 GLN A CA 1
ATOM 1815 C C . GLN A 1 216 ? 51.202 16.259 -61.758 1.00 83.25 216 GLN A C 1
ATOM 1817 O O . GLN A 1 216 ? 52.050 16.672 -62.547 1.00 83.25 216 GLN A O 1
ATOM 1822 N N . ALA A 1 217 ? 50.801 14.984 -61.764 1.00 81.50 217 ALA A N 1
ATOM 1823 C CA . ALA A 1 217 ? 51.337 13.986 -62.691 1.00 81.50 217 ALA A CA 1
ATOM 1824 C C . ALA A 1 217 ? 50.941 14.250 -64.156 1.00 81.50 217 ALA A C 1
ATOM 1826 O O . ALA A 1 217 ? 51.728 13.960 -65.060 1.00 81.50 217 ALA A O 1
ATOM 1827 N N . ALA A 1 218 ? 49.742 14.791 -64.393 1.00 76.25 218 ALA A N 1
ATOM 1828 C CA . ALA A 1 218 ? 49.284 15.223 -65.712 1.00 76.25 218 ALA A CA 1
ATOM 1829 C C . ALA A 1 218 ? 50.095 16.435 -66.207 1.00 76.25 218 ALA A C 1
ATOM 1831 O O . ALA A 1 218 ? 50.644 16.406 -67.312 1.00 76.25 218 ALA A O 1
ATOM 1832 N N . ALA A 1 219 ? 50.296 17.435 -65.339 1.00 81.12 219 ALA A N 1
ATOM 1833 C CA . ALA A 1 219 ? 51.125 18.605 -65.629 1.00 81.12 219 ALA A CA 1
ATOM 1834 C C . ALA A 1 219 ? 52.577 18.230 -65.987 1.00 81.12 219 ALA A C 1
ATOM 1836 O O . ALA A 1 219 ? 53.128 18.762 -66.952 1.00 81.12 219 ALA A O 1
ATOM 1837 N N . ASP A 1 220 ? 53.180 17.269 -65.277 1.00 85.31 220 ASP A N 1
ATOM 1838 C CA . ASP A 1 220 ? 54.543 16.789 -65.554 1.00 85.31 220 ASP A CA 1
ATOM 1839 C C . ASP A 1 220 ? 54.661 16.058 -66.910 1.00 85.31 220 ASP A C 1
ATOM 1841 O O . ASP A 1 220 ? 55.741 16.025 -67.508 1.00 85.31 220 ASP A O 1
ATOM 1845 N N . LYS A 1 221 ? 53.563 15.482 -67.422 1.00 84.56 221 LYS A N 1
ATOM 1846 C CA . LYS A 1 221 ? 53.504 14.829 -68.743 1.00 84.56 221 LYS A CA 1
ATOM 1847 C C . LYS A 1 221 ? 53.123 15.773 -69.885 1.00 84.56 221 LYS A C 1
ATOM 1849 O O . LYS A 1 221 ? 53.255 15.382 -71.044 1.00 84.56 221 LYS A O 1
ATOM 1854 N N . GLY A 1 222 ? 52.689 16.997 -69.581 1.00 79.94 222 GLY A N 1
ATOM 1855 C CA . GLY A 1 222 ? 52.186 17.945 -70.577 1.00 79.94 222 GLY A CA 1
ATOM 1856 C C . GLY A 1 222 ? 50.864 17.519 -71.223 1.00 79.94 222 GLY A C 1
ATOM 1857 O O . GLY A 1 222 ? 50.529 18.025 -72.292 1.00 79.94 222 GLY A O 1
ATOM 1858 N N . GLU A 1 223 ? 50.138 16.587 -70.602 1.00 71.94 223 GLU A N 1
ATOM 1859 C CA . GLU A 1 223 ? 48.770 16.231 -70.977 1.00 71.94 223 GLU A CA 1
ATOM 1860 C C . GLU A 1 223 ? 47.826 17.047 -70.089 1.00 71.94 223 GLU A C 1
ATOM 1862 O O . GLU A 1 223 ? 47.921 16.984 -68.863 1.00 71.94 223 GLU A O 1
ATOM 1867 N N . GLU A 1 224 ? 46.941 17.843 -70.696 1.00 63.50 224 GLU A N 1
ATOM 1868 C CA . GLU A 1 224 ? 45.822 18.428 -69.955 1.00 63.50 224 GLU A CA 1
ATOM 1869 C C . GLU A 1 224 ? 44.950 17.270 -69.447 1.00 63.50 224 GLU A C 1
ATOM 1871 O O . GLU A 1 224 ? 44.557 16.414 -70.249 1.00 63.50 224 GLU A O 1
ATOM 1876 N N . PRO A 1 225 ? 44.702 17.175 -68.128 1.00 59.56 225 PRO A N 1
ATOM 1877 C CA . PRO A 1 225 ? 43.808 16.156 -67.610 1.00 59.56 225 PRO A CA 1
ATOM 1878 C C . PRO A 1 225 ? 42.414 16.358 -68.229 1.00 59.56 225 PRO A C 1
ATOM 1880 O O . PRO A 1 225 ? 42.016 17.504 -68.438 1.00 59.56 225 PRO A O 1
ATOM 1883 N N . PRO A 1 226 ? 41.671 15.279 -68.534 1.00 67.00 226 PRO A N 1
ATOM 1884 C CA . PRO A 1 226 ? 40.289 15.406 -68.976 1.00 67.00 226 PRO A CA 1
ATOM 1885 C C . PRO A 1 226 ? 39.485 16.076 -67.855 1.00 67.00 226 PRO A C 1
ATOM 1887 O O . PRO A 1 226 ? 39.254 15.469 -66.812 1.00 67.00 226 PRO A O 1
ATOM 1890 N N . GLU A 1 227 ? 39.118 17.345 -68.049 1.00 67.56 227 GLU A N 1
ATOM 1891 C CA . GLU A 1 227 ? 38.413 18.155 -67.043 1.00 67.56 227 GLU A CA 1
ATOM 1892 C C . GLU A 1 227 ? 37.079 17.503 -66.640 1.00 67.56 227 GLU A C 1
ATOM 1894 O O . GLU A 1 227 ? 36.718 17.505 -65.465 1.00 67.56 227 GLU A O 1
ATOM 1899 N N . ASP A 1 228 ? 36.423 16.834 -67.592 1.00 72.19 228 ASP A N 1
ATOM 1900 C CA . ASP A 1 228 ? 35.091 16.255 -67.417 1.00 72.19 228 ASP A CA 1
ATOM 1901 C C . ASP A 1 228 ? 35.051 15.052 -66.445 1.00 72.19 228 ASP A C 1
ATOM 1903 O O . ASP A 1 228 ? 34.071 14.879 -65.728 1.00 72.19 228 ASP A O 1
ATOM 1907 N N . GLU A 1 229 ? 36.101 14.220 -66.375 1.00 68.25 229 GLU A N 1
ATOM 1908 C CA . GLU A 1 229 ? 36.094 13.014 -65.517 1.00 68.25 229 GLU A CA 1
ATOM 1909 C C . GLU A 1 229 ? 36.418 13.339 -64.048 1.00 68.25 229 GLU A C 1
ATOM 1911 O O . GLU A 1 229 ? 35.954 12.662 -63.131 1.00 68.25 229 GLU A O 1
ATOM 1916 N N . VAL A 1 230 ? 37.202 14.396 -63.811 1.00 67.00 230 VAL A N 1
ATOM 1917 C CA . VAL A 1 230 ? 37.622 14.798 -62.459 1.00 67.00 230 VAL A CA 1
ATOM 1918 C C . VAL A 1 230 ? 36.503 15.548 -61.732 1.00 67.00 230 VAL A C 1
ATOM 1920 O O . VAL A 1 230 ? 36.356 15.388 -60.519 1.00 67.00 230 VAL A O 1
ATOM 1923 N N . GLU A 1 231 ? 35.697 16.336 -62.452 1.00 73.44 231 GLU A N 1
ATOM 1924 C CA . GLU A 1 231 ? 34.519 16.998 -61.877 1.00 73.44 231 GLU A CA 1
ATOM 1925 C C . GLU A 1 231 ? 33.435 15.982 -61.483 1.00 73.44 231 GLU A C 1
ATOM 1927 O O . GLU A 1 231 ? 32.908 16.061 -60.373 1.00 73.44 231 GLU A O 1
ATOM 1932 N N . GLU A 1 232 ? 33.171 14.965 -62.314 1.00 78.88 232 GLU A N 1
ATOM 1933 C CA . GLU A 1 232 ? 32.153 13.945 -62.018 1.00 78.88 232 GLU A CA 1
ATOM 1934 C C . GLU A 1 232 ? 32.526 13.084 -60.791 1.00 78.88 232 GLU A C 1
ATOM 1936 O O . GLU A 1 232 ? 31.674 12.783 -59.949 1.00 78.88 232 GLU A O 1
ATOM 1941 N N . GLU A 1 233 ? 33.810 12.739 -60.620 1.00 73.50 233 GLU A N 1
ATOM 1942 C CA . GLU A 1 233 ? 34.287 12.043 -59.415 1.00 73.50 233 GLU A CA 1
ATOM 1943 C C . GLU A 1 233 ? 34.254 12.933 -58.158 1.00 73.50 233 GLU A C 1
ATOM 1945 O O . GLU A 1 233 ? 33.950 12.445 -57.063 1.00 73.50 233 GLU A O 1
ATOM 1950 N N . ALA A 1 234 ? 34.545 14.232 -58.289 1.00 74.12 234 ALA A N 1
ATOM 1951 C CA . ALA A 1 234 ? 34.477 15.177 -57.174 1.00 74.12 234 ALA A CA 1
ATOM 1952 C C . ALA A 1 234 ? 33.032 15.384 -56.687 1.00 74.12 234 ALA A C 1
ATOM 1954 O O . ALA A 1 234 ? 32.788 15.367 -55.474 1.00 74.12 234 ALA A O 1
ATOM 1955 N N . ASP A 1 235 ? 32.078 15.496 -57.613 1.00 79.00 235 ASP A N 1
ATOM 1956 C CA . ASP A 1 235 ? 30.650 15.627 -57.312 1.00 79.00 235 ASP A CA 1
ATOM 1957 C C . ASP A 1 235 ? 30.091 14.353 -56.658 1.00 79.00 235 ASP A C 1
ATOM 1959 O O . ASP A 1 235 ? 29.428 14.429 -55.620 1.00 79.00 235 ASP A O 1
ATOM 1963 N N . ALA A 1 236 ? 30.450 13.164 -57.160 1.00 77.25 236 ALA A N 1
ATOM 1964 C CA . ALA A 1 236 ? 30.034 11.892 -56.560 1.00 77.25 236 ALA A CA 1
ATOM 1965 C C . ALA A 1 236 ? 30.513 11.726 -55.103 1.00 77.25 236 ALA A C 1
ATOM 1967 O O . ALA A 1 236 ? 29.843 11.102 -54.272 1.00 77.25 236 ALA A O 1
ATOM 1968 N N . LEU A 1 237 ? 31.675 12.290 -54.765 1.00 73.19 237 LEU A N 1
ATOM 1969 C CA . LEU A 1 237 ? 32.218 12.255 -53.407 1.00 73.19 237 LEU A CA 1
ATOM 1970 C C . LEU A 1 237 ? 31.603 13.311 -52.486 1.00 73.19 237 LEU A C 1
ATOM 1972 O O . LEU A 1 237 ? 31.425 13.035 -51.296 1.00 73.19 237 LEU A O 1
ATOM 1976 N N . LEU A 1 238 ? 31.259 14.490 -53.011 1.00 77.25 238 LEU A N 1
ATOM 1977 C CA . LEU A 1 238 ? 30.464 15.488 -52.289 1.00 77.25 238 LEU A CA 1
ATOM 1978 C C . LEU A 1 238 ? 29.078 14.935 -51.940 1.00 77.25 238 LEU A C 1
ATOM 1980 O O . LEU A 1 238 ? 28.646 15.065 -50.792 1.00 77.25 238 LEU A O 1
ATOM 1984 N N . ASP A 1 239 ? 28.441 14.225 -52.870 1.00 81.12 239 ASP A N 1
ATOM 1985 C CA . ASP A 1 239 ? 27.168 13.540 -52.635 1.00 81.12 239 ASP A CA 1
ATOM 1986 C C . ASP A 1 239 ? 27.303 12.437 -51.577 1.00 81.12 239 ASP A C 1
ATOM 1988 O O . ASP A 1 239 ? 26.493 12.350 -50.650 1.00 81.12 239 ASP A O 1
ATOM 1992 N N . ALA A 1 240 ? 28.366 11.626 -51.633 1.00 75.00 240 ALA A N 1
ATOM 1993 C CA . ALA A 1 240 ? 28.626 10.607 -50.615 1.00 75.00 240 ALA A CA 1
ATOM 1994 C C . ALA A 1 240 ? 28.870 11.212 -49.217 1.00 75.00 240 ALA A C 1
ATOM 1996 O O . ALA A 1 240 ? 28.424 10.655 -48.207 1.00 75.00 240 ALA A O 1
ATOM 1997 N N . ALA A 1 241 ? 29.552 12.360 -49.135 1.00 74.38 241 ALA A N 1
ATOM 1998 C CA . ALA A 1 241 ? 29.749 13.087 -47.882 1.00 74.38 241 ALA A CA 1
ATOM 1999 C C . ALA A 1 241 ? 28.430 13.670 -47.345 1.00 74.38 241 ALA A C 1
ATOM 2001 O O . ALA A 1 241 ? 28.151 13.536 -46.150 1.00 74.38 241 ALA A O 1
ATOM 2002 N N . ALA A 1 242 ? 27.589 14.233 -48.217 1.00 79.88 242 ALA A N 1
ATOM 2003 C CA . ALA A 1 242 ? 26.272 14.755 -47.857 1.00 79.88 242 ALA A CA 1
ATOM 2004 C C . ALA A 1 242 ? 25.336 13.650 -47.332 1.00 79.88 242 ALA A C 1
ATOM 2006 O O . ALA A 1 242 ? 24.693 13.830 -46.297 1.00 79.88 242 ALA A O 1
ATOM 2007 N N . VAL A 1 243 ? 25.327 12.475 -47.974 1.00 81.88 243 VAL A N 1
ATOM 2008 C CA . VAL A 1 243 ? 24.565 11.300 -47.512 1.00 81.88 243 VAL A CA 1
ATOM 2009 C C . VAL A 1 243 ? 25.051 10.831 -46.138 1.00 81.88 243 VAL A C 1
ATOM 2011 O O . VAL A 1 243 ? 24.240 10.514 -45.267 1.00 81.88 243 VAL A O 1
ATOM 2014 N N . ASN A 1 244 ? 26.363 10.825 -45.891 1.00 73.94 244 ASN A N 1
ATOM 2015 C CA . ASN A 1 244 ? 26.904 10.470 -44.577 1.00 73.94 244 ASN A CA 1
ATOM 2016 C C . ASN A 1 244 ? 26.515 11.482 -43.484 1.00 73.94 244 ASN A C 1
ATOM 2018 O O . ASN A 1 244 ? 26.234 11.077 -42.353 1.00 73.94 244 ASN A O 1
ATOM 2022 N N . GLU A 1 245 ? 26.461 12.779 -43.801 1.00 78.31 245 GLU A N 1
ATOM 2023 C CA . GLU A 1 245 ? 25.986 13.809 -42.869 1.00 78.31 245 GLU A CA 1
ATOM 2024 C C . GLU A 1 245 ? 24.478 13.672 -42.589 1.00 78.31 245 GLU A C 1
ATOM 2026 O O . GLU A 1 245 ? 24.038 13.824 -41.446 1.00 78.31 245 GLU A O 1
ATOM 2031 N N . GLU A 1 246 ? 23.680 13.318 -43.598 1.00 81.69 246 GLU A N 1
ATOM 2032 C CA . GLU A 1 246 ? 22.249 13.045 -43.438 1.00 81.69 246 GLU A CA 1
ATOM 2033 C C . GLU A 1 246 ? 21.998 11.802 -42.571 1.00 81.69 246 GLU A C 1
ATOM 2035 O O . GLU A 1 246 ? 21.183 11.855 -41.648 1.00 81.69 246 GLU A O 1
ATOM 2040 N N . ILE A 1 247 ? 22.761 10.720 -42.772 1.00 75.25 247 ILE A N 1
ATOM 2041 C CA . ILE A 1 247 ? 22.729 9.529 -41.907 1.00 75.25 247 ILE A CA 1
ATOM 2042 C C . ILE A 1 247 ? 23.105 9.899 -40.465 1.00 75.25 247 ILE A C 1
ATOM 2044 O O . ILE A 1 247 ? 22.459 9.438 -39.522 1.00 75.25 247 ILE A O 1
ATOM 2048 N N . ALA A 1 248 ? 24.114 10.753 -40.264 1.00 72.25 248 ALA A N 1
ATOM 2049 C CA . ALA A 1 248 ? 24.493 11.217 -38.932 1.00 72.25 248 ALA A CA 1
ATOM 2050 C C . ALA A 1 248 ? 23.369 12.030 -38.263 1.00 72.25 248 ALA A C 1
ATOM 2052 O O . ALA A 1 248 ? 23.038 11.764 -37.107 1.00 72.25 248 ALA A O 1
ATOM 2053 N N . ARG A 1 249 ? 22.719 12.951 -38.992 1.00 78.31 249 ARG A N 1
ATOM 2054 C CA . ARG A 1 249 ? 21.555 13.700 -38.481 1.00 78.31 249 ARG A CA 1
ATOM 2055 C C . ARG A 1 249 ? 20.366 12.795 -38.183 1.00 78.31 249 ARG A C 1
ATOM 2057 O O . ARG A 1 249 ? 19.722 12.982 -37.156 1.00 78.31 249 ARG A O 1
ATOM 2064 N N . PHE A 1 250 ? 20.093 11.806 -39.031 1.00 76.75 250 PHE A N 1
ATOM 2065 C CA . PHE A 1 250 ? 19.027 10.830 -38.808 1.00 76.75 250 PHE A CA 1
ATOM 2066 C C . PHE A 1 250 ? 19.257 10.045 -37.506 1.00 76.75 250 PHE A C 1
ATOM 2068 O O . PHE A 1 250 ? 18.355 9.918 -36.679 1.00 76.75 250 PHE A O 1
ATOM 2075 N N . LEU A 1 251 ? 20.498 9.610 -37.261 1.00 73.06 251 LEU A N 1
ATOM 2076 C CA . LEU A 1 251 ? 20.881 8.916 -36.027 1.00 73.06 251 LEU A CA 1
ATOM 2077 C C . LEU A 1 251 ? 20.826 9.807 -34.770 1.00 73.06 251 LEU A C 1
ATOM 2079 O O . LEU A 1 251 ? 20.694 9.276 -33.664 1.00 73.06 251 LEU A O 1
ATOM 2083 N N . GLU A 1 252 ? 20.934 11.131 -34.915 1.00 74.19 252 GLU A N 1
ATOM 2084 C CA . GLU A 1 252 ? 20.806 12.101 -33.818 1.00 74.19 252 GLU A CA 1
ATOM 2085 C C . GLU A 1 252 ? 19.359 12.535 -33.542 1.00 74.19 252 GLU A C 1
ATOM 2087 O O . GLU A 1 252 ? 19.034 12.836 -32.390 1.00 74.19 252 GLU A O 1
ATOM 2092 N N . GLN A 1 253 ? 18.502 12.581 -34.568 1.00 75.75 253 GLN A N 1
ATOM 2093 C CA . GLN A 1 253 ? 17.157 13.157 -34.481 1.00 75.75 253 GLN A CA 1
ATOM 2094 C C . GLN A 1 253 ? 16.053 12.174 -34.099 1.00 75.75 253 GLN A C 1
ATOM 2096 O O . GLN A 1 253 ? 15.009 12.647 -33.661 1.00 75.75 253 GLN A O 1
ATOM 2101 N N . GLU A 1 254 ? 16.237 10.855 -34.207 1.00 61.38 254 GLU A N 1
ATOM 2102 C CA . GLU A 1 254 ? 15.204 9.911 -33.761 1.00 61.38 254 GLU A CA 1
ATOM 2103 C C . GLU A 1 254 ? 15.264 9.675 -32.237 1.00 61.38 254 GLU A C 1
ATOM 2105 O O . GLU A 1 254 ? 16.104 8.892 -31.761 1.00 61.38 254 GLU A O 1
ATOM 2110 N N . PRO A 1 255 ? 14.348 10.255 -31.427 1.00 58.66 255 PRO A N 1
ATOM 2111 C CA . PRO A 1 255 ? 13.943 9.563 -30.219 1.00 58.66 255 PRO A CA 1
ATOM 2112 C C . PRO A 1 255 ? 13.393 8.213 -30.682 1.00 58.66 255 PRO A C 1
ATOM 2114 O O . PRO A 1 255 ? 12.471 8.167 -31.492 1.00 58.66 255 PRO A O 1
ATOM 2117 N N . MET A 1 256 ? 13.999 7.115 -30.221 1.00 54.66 256 MET A N 1
ATOM 2118 C CA . MET A 1 256 ? 13.414 5.785 -30.400 1.00 54.66 256 MET A CA 1
ATOM 2119 C C . MET A 1 256 ? 11.928 5.889 -30.041 1.00 54.66 256 MET A C 1
ATOM 2121 O O . MET A 1 256 ? 11.653 6.317 -28.918 1.00 54.66 256 MET A O 1
ATOM 2125 N N . PRO A 1 257 ? 10.996 5.576 -30.958 1.00 60.97 257 PRO A N 1
ATOM 2126 C CA . PRO A 1 257 ? 9.584 5.614 -30.628 1.00 60.97 257 PRO A CA 1
ATOM 2127 C C . PRO A 1 257 ? 9.369 4.677 -29.440 1.00 60.97 257 PRO A C 1
ATOM 2129 O O . PRO A 1 257 ? 9.709 3.491 -29.511 1.00 60.97 257 PRO A O 1
ATOM 2132 N N . ASP A 1 258 ? 8.842 5.227 -28.344 1.00 57.28 258 ASP A N 1
ATOM 2133 C CA . ASP A 1 258 ? 8.531 4.474 -27.123 1.00 57.28 258 ASP A CA 1
ATOM 2134 C C . ASP A 1 258 ? 7.545 3.322 -27.408 1.00 57.28 258 ASP A C 1
ATOM 2136 O O . ASP A 1 258 ? 7.459 2.375 -26.639 1.00 57.28 258 ASP A O 1
ATOM 2140 N N . ASP A 1 259 ? 6.879 3.334 -28.565 1.00 58.97 259 ASP A N 1
ATOM 2141 C CA . ASP A 1 259 ? 5.909 2.324 -28.992 1.00 58.97 259 ASP A CA 1
ATOM 2142 C C . ASP A 1 259 ? 6.534 1.005 -29.496 1.00 58.97 259 ASP A C 1
ATOM 2144 O O . ASP A 1 259 ? 5.830 0.004 -29.614 1.00 58.97 259 ASP A O 1
ATOM 2148 N N . LEU A 1 260 ? 7.842 0.960 -29.798 1.00 52.97 260 LEU A N 1
ATOM 2149 C CA . LEU A 1 260 ? 8.538 -0.294 -30.171 1.00 52.97 260 LEU A CA 1
ATOM 2150 C C . LEU A 1 260 ? 9.152 -1.023 -28.972 1.00 52.97 260 LEU A C 1
ATOM 2152 O O . LEU A 1 260 ? 9.722 -2.110 -29.100 1.00 52.97 260 LEU A O 1
ATOM 2156 N N . ILE A 1 261 ? 9.034 -0.431 -27.791 1.00 57.66 261 ILE A N 1
ATOM 2157 C CA . ILE A 1 261 ? 9.251 -1.113 -26.531 1.00 57.66 261 ILE A CA 1
ATOM 2158 C C . ILE A 1 261 ? 8.013 -1.989 -26.314 1.00 57.66 261 ILE A C 1
ATOM 2160 O O . ILE A 1 261 ? 7.026 -1.563 -25.729 1.00 57.66 261 ILE A O 1
ATOM 2164 N N . GLU A 1 262 ? 8.064 -3.237 -26.790 1.00 55.50 262 GLU A N 1
ATOM 2165 C CA . GLU A 1 262 ? 7.139 -4.268 -26.318 1.00 55.50 262 GLU A CA 1
ATOM 2166 C C . GLU A 1 262 ? 7.204 -4.251 -24.783 1.00 55.50 262 GLU A C 1
ATOM 2168 O O . GLU A 1 262 ? 8.248 -4.542 -24.178 1.00 55.50 262 GLU A O 1
ATOM 2173 N N . GLU A 1 263 ? 6.124 -3.804 -24.136 1.00 53.44 263 GLU A N 1
ATOM 2174 C CA . GLU A 1 263 ? 5.940 -4.041 -22.714 1.00 53.44 263 GLU A CA 1
ATOM 2175 C C . GLU A 1 263 ? 6.074 -5.552 -22.520 1.00 53.44 263 GLU A C 1
ATOM 2177 O O . GLU A 1 263 ? 5.386 -6.313 -23.208 1.00 53.44 263 GLU A O 1
ATOM 2182 N N . PRO A 1 264 ? 6.981 -6.026 -21.647 1.00 53.62 264 PRO A N 1
ATOM 2183 C CA . PRO A 1 264 ? 7.023 -7.438 -21.335 1.00 53.62 264 PRO A CA 1
ATOM 2184 C C . PRO A 1 264 ? 5.657 -7.788 -20.756 1.00 53.62 264 PRO A C 1
ATOM 2186 O O . PRO A 1 264 ? 5.338 -7.374 -19.643 1.00 53.62 264 PRO A O 1
ATOM 2189 N N . VAL A 1 265 ? 4.850 -8.504 -21.545 1.00 58.59 265 VAL A N 1
ATOM 2190 C CA . VAL A 1 265 ? 3.548 -9.013 -21.124 1.00 58.59 265 VAL A CA 1
ATOM 2191 C C . VAL A 1 265 ? 3.770 -9.678 -19.766 1.00 58.59 265 VAL A C 1
ATOM 2193 O O . VAL A 1 265 ? 4.588 -10.605 -19.692 1.00 58.59 265 VAL A O 1
ATOM 2196 N N . PRO A 1 266 ? 3.149 -9.183 -18.680 1.00 50.25 266 PRO A N 1
ATOM 2197 C CA . PRO A 1 266 ? 3.345 -9.764 -17.365 1.00 50.25 266 PRO A CA 1
ATOM 2198 C C . PRO A 1 266 ? 2.958 -11.240 -17.452 1.00 50.25 266 PRO A C 1
ATOM 2200 O O . PRO A 1 266 ? 1.840 -11.583 -17.827 1.00 50.25 266 PRO A O 1
ATOM 2203 N N . ALA A 1 267 ? 3.916 -12.120 -17.160 1.00 53.56 267 ALA A N 1
ATOM 2204 C CA . ALA A 1 267 ? 3.736 -13.567 -17.248 1.00 53.56 267 ALA A CA 1
ATOM 2205 C C . ALA A 1 267 ? 2.779 -14.125 -16.174 1.00 53.56 267 ALA A C 1
ATOM 2207 O O . ALA A 1 267 ? 2.489 -15.319 -16.186 1.00 53.56 267 ALA A O 1
ATOM 2208 N N . ASP A 1 268 ? 2.263 -13.269 -15.292 1.00 50.47 268 ASP A N 1
ATOM 2209 C CA . ASP A 1 268 ? 1.361 -13.619 -14.201 1.00 50.47 268 ASP A CA 1
ATOM 2210 C C . ASP A 1 268 ? -0.074 -13.187 -14.532 1.00 50.47 268 ASP A C 1
ATOM 2212 O O . ASP A 1 268 ? -0.670 -12.324 -13.891 1.00 50.47 268 ASP A O 1
ATOM 2216 N N . GLY A 1 269 ? -0.641 -13.801 -15.570 1.00 49.25 269 GLY A N 1
ATOM 2217 C CA . GLY A 1 269 ? -2.090 -13.976 -15.617 1.00 49.25 269 GLY A CA 1
ATOM 2218 C C . GLY A 1 269 ? -2.491 -15.030 -14.575 1.00 49.25 269 GLY A C 1
ATOM 2219 O O . GLY A 1 269 ? -1.753 -16.008 -14.413 1.00 49.25 269 GLY A O 1
ATOM 2220 N N . PRO A 1 270 ? -3.621 -14.867 -13.860 1.00 53.09 270 PRO A N 1
ATOM 2221 C CA . PRO A 1 270 ? -4.094 -15.857 -12.903 1.00 53.09 270 PRO A CA 1
ATOM 2222 C C . PRO A 1 270 ? -4.281 -17.177 -13.645 1.00 53.09 270 PRO A C 1
ATOM 2224 O O . PRO A 1 270 ? -5.073 -17.300 -14.576 1.00 53.09 270 PRO A O 1
ATOM 2227 N N . ARG A 1 271 ? -3.462 -18.155 -13.276 1.00 51.78 271 ARG A N 1
ATOM 2228 C CA . ARG A 1 271 ? -3.585 -19.518 -13.758 1.00 51.78 271 ARG A CA 1
ATOM 2229 C C . ARG A 1 271 ? -4.823 -20.072 -13.067 1.00 51.78 271 ARG A C 1
ATOM 2231 O O . ARG A 1 271 ? -4.748 -20.415 -11.892 1.00 51.78 271 ARG A O 1
ATOM 2238 N N . ASP A 1 272 ? -5.951 -20.076 -13.770 1.00 47.34 272 ASP A N 1
ATOM 2239 C CA . ASP A 1 272 ? -7.143 -20.809 -13.356 1.00 47.34 272 ASP A CA 1
ATOM 2240 C C . ASP A 1 272 ? -6.737 -22.280 -13.179 1.00 47.34 272 ASP A C 1
ATOM 2242 O O . ASP A 1 272 ? -6.608 -23.042 -14.140 1.00 47.34 272 ASP A O 1
ATOM 2246 N N . GLU A 1 273 ? -6.428 -22.665 -11.940 1.00 50.53 273 GLU A N 1
ATOM 2247 C CA . GLU A 1 273 ? -6.292 -24.058 -11.547 1.00 50.53 273 GLU A CA 1
ATOM 2248 C C . GLU A 1 273 ? -7.695 -24.664 -11.556 1.00 50.53 273 GLU A C 1
ATOM 2250 O O . GLU A 1 273 ? -8.402 -24.693 -10.549 1.00 50.53 273 GLU A O 1
ATOM 2255 N N . GLU A 1 274 ? -8.113 -25.131 -12.734 1.00 50.03 274 GLU A N 1
ATOM 2256 C CA . GLU A 1 274 ? -9.205 -26.085 -12.848 1.00 50.03 274 GLU A CA 1
ATOM 2257 C C . GLU A 1 274 ? -8.915 -27.272 -11.923 1.00 50.03 274 GLU A C 1
ATOM 2259 O O . GLU A 1 274 ? -7.943 -28.020 -12.075 1.00 50.03 274 GLU A O 1
ATOM 2264 N N . ALA A 1 275 ? -9.796 -27.403 -10.937 1.00 52.59 275 ALA A N 1
ATOM 2265 C CA . ALA A 1 275 ? -9.845 -28.465 -9.960 1.00 52.59 275 ALA A CA 1
ATOM 2266 C C . ALA A 1 275 ? -9.712 -29.847 -10.618 1.00 52.59 275 ALA A C 1
ATOM 2268 O O . ALA A 1 275 ? -10.622 -30.337 -11.288 1.00 52.59 275 ALA A O 1
ATOM 2269 N N . SER A 1 276 ? -8.593 -30.521 -10.352 1.00 49.41 276 SER A N 1
ATOM 2270 C CA . SER A 1 276 ? -8.525 -31.977 -10.465 1.00 49.41 276 SER A CA 1
ATOM 2271 C C . SER A 1 276 ? -9.043 -32.612 -9.167 1.00 49.41 276 SER A C 1
ATOM 2273 O O . SER A 1 276 ? -8.672 -32.164 -8.079 1.00 49.41 276 SER A O 1
ATOM 2275 N N . PRO A 1 277 ? -9.902 -33.645 -9.243 1.00 53.94 277 PRO A N 1
ATOM 2276 C CA . PRO A 1 277 ? -10.553 -34.222 -8.076 1.00 53.94 277 PRO A CA 1
ATOM 2277 C C . PRO A 1 277 ? -9.583 -35.063 -7.239 1.00 53.94 277 PRO A C 1
ATOM 2279 O O . PRO A 1 277 ? -8.767 -35.826 -7.758 1.00 53.94 277 PRO A O 1
ATOM 2282 N N . ALA A 1 278 ? -9.718 -34.934 -5.920 1.00 39.31 278 ALA A N 1
ATOM 2283 C CA . ALA A 1 278 ? -8.982 -35.687 -4.919 1.00 39.31 278 ALA A CA 1
ATOM 2284 C C . ALA A 1 278 ? -9.190 -37.205 -5.080 1.00 39.31 278 ALA A C 1
ATOM 2286 O O . ALA A 1 278 ? -10.295 -37.721 -4.919 1.00 39.31 278 ALA A O 1
ATOM 2287 N N . VAL A 1 279 ? -8.099 -37.927 -5.342 1.00 41.66 279 VAL A N 1
ATOM 2288 C CA . VAL A 1 279 ? -8.012 -39.378 -5.156 1.00 41.66 279 VAL A CA 1
ATOM 2289 C C . VAL A 1 279 ? -7.440 -39.623 -3.764 1.00 41.66 279 VAL A C 1
ATOM 2291 O O . VAL A 1 279 ? -6.270 -39.351 -3.506 1.00 41.66 279 VAL A O 1
ATOM 2294 N N . SER A 1 280 ? -8.272 -40.124 -2.855 1.00 54.53 280 SER A N 1
ATOM 2295 C CA . SER A 1 280 ? -7.832 -40.651 -1.563 1.00 54.53 280 SER A CA 1
ATOM 2296 C C . SER A 1 280 ? -7.119 -41.996 -1.740 1.00 54.53 280 SER A C 1
ATOM 2298 O O . SER A 1 280 ? -7.657 -42.871 -2.420 1.00 54.53 280 SER A O 1
ATOM 2300 N N . PRO A 1 281 ? -6.001 -42.239 -1.037 1.00 48.88 281 PRO A N 1
ATOM 2301 C CA . PRO A 1 281 ? -5.601 -43.585 -0.665 1.00 48.88 281 PRO A CA 1
ATOM 2302 C C . PRO A 1 281 ? -5.822 -43.802 0.838 1.00 48.88 281 PRO A C 1
ATOM 2304 O O . PRO A 1 281 ? -5.227 -43.137 1.685 1.00 48.88 281 PRO A O 1
ATOM 2307 N N . GLN A 1 282 ? -6.696 -44.758 1.151 1.00 44.59 282 GLN A N 1
ATOM 2308 C CA . GLN A 1 282 ? -6.782 -45.409 2.454 1.00 44.59 282 GLN 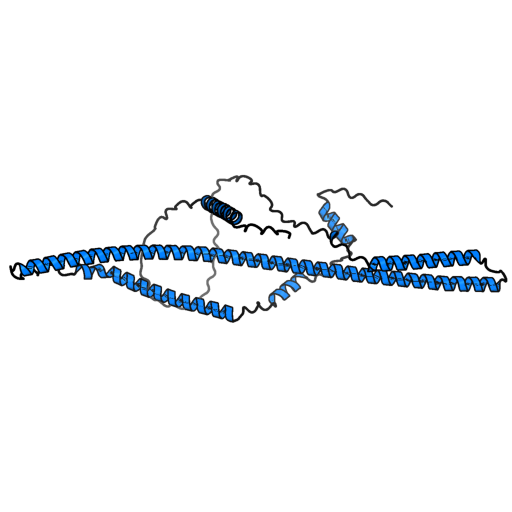A CA 1
ATOM 2309 C C . GLN A 1 282 ? -5.591 -46.360 2.674 1.00 44.59 282 GLN A C 1
ATOM 2311 O O . GLN A 1 282 ? -5.147 -47.028 1.745 1.00 44.59 282 GLN A O 1
ATOM 2316 N N . HIS A 1 283 ? -5.233 -46.493 3.954 1.00 40.16 283 HIS A N 1
ATOM 2317 C CA . HIS A 1 283 ? -4.549 -47.611 4.619 1.00 40.16 283 HIS A CA 1
ATOM 2318 C C . HIS A 1 283 ? -3.045 -47.855 4.418 1.00 40.16 283 HIS A C 1
ATOM 2320 O O . HIS A 1 283 ? -2.549 -48.082 3.320 1.00 40.16 283 HIS A O 1
ATOM 2326 N N . GLY A 1 284 ? -2.366 -47.968 5.567 1.00 34.50 284 GLY A N 1
ATOM 2327 C CA . GLY A 1 284 ? -1.064 -48.609 5.738 1.00 34.50 284 GLY A CA 1
ATOM 2328 C C . GLY A 1 284 ? -0.491 -48.343 7.131 1.00 34.50 284 GLY A C 1
ATOM 2329 O O . GLY A 1 284 ? 0.115 -47.302 7.348 1.00 34.50 284 GLY A O 1
ATOM 2330 N N . GLU A 1 285 ? -0.750 -49.257 8.065 1.00 44.22 285 GLU A N 1
ATOM 2331 C CA . GLU A 1 285 ? -0.252 -49.286 9.446 1.00 44.22 285 GLU A CA 1
ATOM 2332 C C . GLU A 1 285 ? 1.269 -49.552 9.553 1.00 44.22 285 GLU A C 1
ATOM 2334 O O . GLU A 1 285 ? 1.914 -49.970 8.594 1.00 44.22 285 GLU A O 1
ATOM 2339 N N . ASP A 1 286 ? 1.769 -49.383 10.783 1.00 42.88 286 ASP A N 1
ATOM 2340 C CA . ASP A 1 286 ? 2.927 -50.046 11.406 1.00 42.88 286 ASP A CA 1
ATOM 2341 C C . ASP A 1 286 ? 4.367 -49.729 10.960 1.00 42.88 286 ASP A C 1
ATOM 2343 O O . ASP A 1 286 ? 4.842 -50.156 9.912 1.00 42.88 286 ASP A O 1
ATOM 2347 N N . SER A 1 287 ? 5.114 -49.096 11.882 1.00 51.16 287 SER A N 1
ATOM 2348 C CA . SER A 1 287 ? 6.512 -49.389 12.301 1.00 51.16 287 SER A CA 1
ATOM 2349 C C . SER A 1 287 ? 6.952 -48.272 13.265 1.00 51.16 287 SER A C 1
ATOM 2351 O O . SER A 1 287 ? 7.126 -47.131 12.854 1.00 51.16 287 SER A O 1
ATOM 2353 N N . ARG A 1 288 ? 6.898 -48.425 14.592 1.00 40.25 288 ARG A N 1
ATOM 2354 C CA . ARG A 1 288 ? 7.770 -49.201 15.494 1.00 40.25 288 ARG A CA 1
ATOM 2355 C C . ARG A 1 288 ? 9.262 -48.816 15.427 1.00 40.25 288 ARG A C 1
ATOM 2357 O O . ARG A 1 288 ? 9.952 -49.143 14.475 1.00 40.25 288 ARG A O 1
ATOM 2364 N N . GLU A 1 289 ? 9.696 -48.237 16.552 1.00 39.66 289 GLU A N 1
ATOM 2365 C CA . GLU A 1 289 ? 11.044 -48.194 17.148 1.00 39.66 289 GLU A CA 1
ATOM 2366 C C . GLU A 1 289 ? 12.150 -47.353 16.482 1.00 39.66 289 GLU A C 1
ATOM 2368 O O . GLU A 1 289 ? 12.59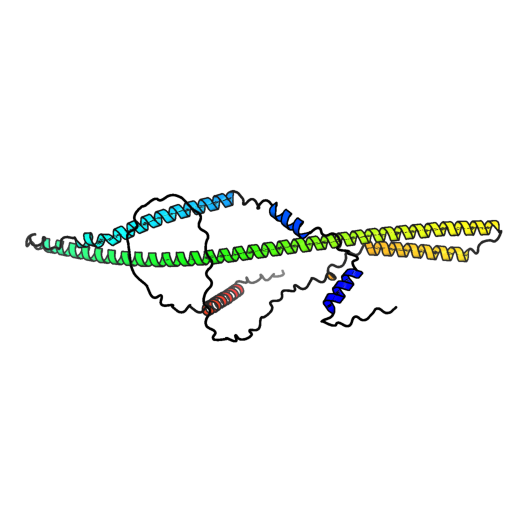3 -47.587 15.365 1.00 39.66 289 GLU A O 1
ATOM 2373 N N . GLY A 1 290 ? 12.672 -46.410 17.273 1.00 39.69 290 GLY A N 1
ATOM 2374 C CA . GLY A 1 290 ? 13.872 -45.634 16.977 1.00 39.69 290 GLY A CA 1
ATOM 2375 C C . GLY A 1 290 ? 14.251 -44.732 18.148 1.00 39.69 290 GLY A C 1
ATOM 2376 O O . GLY A 1 290 ? 14.040 -43.526 18.093 1.00 39.69 290 GLY A O 1
ATOM 2377 N N . GLN A 1 291 ? 14.758 -45.338 19.226 1.00 42.00 291 GLN A N 1
ATOM 2378 C CA . GLN A 1 291 ? 15.453 -44.655 20.320 1.00 42.00 291 GLN A CA 1
ATOM 2379 C C . GLN A 1 291 ? 16.607 -43.806 19.768 1.00 42.00 291 GLN A C 1
ATOM 2381 O O . GLN A 1 291 ? 17.448 -44.324 19.035 1.00 42.00 291 GLN A O 1
ATOM 2386 N N . VAL A 1 292 ? 16.693 -42.540 20.180 1.00 44.78 292 VAL A N 1
ATOM 2387 C CA . VAL A 1 292 ? 17.945 -41.776 20.152 1.00 44.78 292 VAL A CA 1
ATOM 2388 C C . VAL A 1 292 ? 18.096 -41.083 21.500 1.00 44.78 292 VAL A C 1
ATOM 2390 O O . VAL A 1 292 ? 17.214 -40.353 21.945 1.00 44.78 292 VAL A O 1
ATOM 2393 N N . GLU A 1 293 ? 19.203 -41.410 22.155 1.00 41.00 293 GLU A N 1
ATOM 2394 C CA . GLU A 1 293 ? 19.627 -40.953 23.471 1.00 41.00 293 GLU A CA 1
ATOM 2395 C C . GLU A 1 293 ? 19.937 -39.447 23.487 1.00 41.00 293 GLU A C 1
ATOM 2397 O O . GLU A 1 293 ? 20.620 -38.930 22.600 1.00 41.00 293 GLU A O 1
ATOM 2402 N N . GLU A 1 294 ? 19.483 -38.753 24.534 1.00 46.19 294 GLU A N 1
ATOM 2403 C CA . GLU A 1 294 ? 20.021 -37.452 24.941 1.00 46.19 294 GLU A CA 1
ATOM 2404 C C . GLU A 1 294 ? 21.295 -37.646 25.779 1.00 46.19 294 GLU A C 1
ATOM 2406 O O . GLU A 1 294 ? 21.295 -38.461 26.709 1.00 46.19 294 GLU A O 1
ATOM 2411 N N . PRO A 1 295 ? 22.367 -36.867 25.546 1.00 60.06 295 PRO A N 1
ATOM 2412 C CA . PRO A 1 295 ? 23.466 -36.789 26.488 1.00 60.06 295 PRO A CA 1
ATOM 2413 C C . PRO A 1 295 ? 23.200 -35.756 27.592 1.00 60.06 295 PRO A C 1
ATOM 2415 O O . PRO A 1 295 ? 22.933 -34.577 27.363 1.00 60.06 295 PRO A O 1
ATOM 2418 N N . VAL A 1 296 ? 23.366 -36.257 28.811 1.00 45.34 296 VAL A N 1
ATOM 2419 C CA . VAL A 1 296 ? 23.412 -35.574 30.103 1.00 45.34 296 VAL A CA 1
ATOM 2420 C C . VAL A 1 296 ? 24.656 -34.683 30.231 1.00 45.34 296 VAL A C 1
ATOM 2422 O O . VAL A 1 296 ? 25.772 -35.179 30.107 1.00 45.34 296 VAL A O 1
ATOM 2425 N N . THR A 1 297 ? 24.469 -33.420 30.626 1.00 41.72 297 THR A N 1
ATOM 2426 C CA . THR A 1 297 ? 25.410 -32.619 31.447 1.00 41.72 297 THR A CA 1
ATOM 2427 C C . THR A 1 297 ? 24.577 -31.600 32.240 1.00 41.72 297 THR A C 1
ATOM 2429 O O . THR A 1 297 ? 23.934 -30.752 31.635 1.00 41.72 297 THR A O 1
ATOM 2432 N N . ALA A 1 298 ? 24.315 -31.803 33.533 1.00 43.41 298 ALA A N 1
ATOM 2433 C CA . ALA A 1 298 ? 25.169 -31.546 34.704 1.00 43.41 298 ALA A CA 1
ATOM 2434 C C . ALA A 1 298 ? 24.976 -30.134 35.317 1.00 43.41 298 ALA A C 1
ATOM 2436 O O . ALA A 1 298 ? 25.356 -29.126 34.734 1.00 43.41 298 ALA A O 1
ATOM 2437 N N . ASP A 1 299 ? 24.423 -30.167 36.537 1.00 36.78 299 ASP A N 1
ATOM 2438 C CA . ASP A 1 299 ? 24.632 -29.312 37.718 1.00 36.78 299 ASP A CA 1
ATOM 2439 C C . ASP A 1 299 ? 24.114 -27.859 37.830 1.00 36.78 299 ASP A C 1
ATOM 2441 O O . ASP A 1 299 ? 24.751 -26.897 37.410 1.00 36.78 299 ASP A O 1
ATOM 2445 N N . GLY A 1 300 ? 23.063 -27.723 38.664 1.00 36.62 300 GLY A N 1
ATOM 2446 C CA . GLY A 1 300 ? 23.019 -26.773 39.797 1.00 36.62 300 GLY A CA 1
ATOM 2447 C C . GLY A 1 300 ? 21.840 -25.777 39.839 1.00 36.62 300 GLY A C 1
ATOM 2448 O O . GLY A 1 300 ? 21.336 -25.380 38.796 1.00 36.62 300 GLY A O 1
ATOM 2449 N N . PRO A 1 301 ? 21.450 -25.257 41.024 1.00 56.81 301 PRO A N 1
ATOM 2450 C CA . PRO A 1 301 ? 20.947 -25.976 42.190 1.00 56.81 301 PRO A CA 1
ATOM 2451 C C . PRO A 1 301 ? 19.474 -25.630 42.518 1.00 56.81 301 PRO A C 1
ATOM 2453 O O . PRO A 1 301 ? 19.046 -24.484 42.504 1.00 56.81 301 PRO A O 1
ATOM 2456 N N . ARG A 1 302 ? 18.738 -26.693 42.849 1.00 47.25 302 ARG A N 1
ATOM 2457 C CA . ARG A 1 302 ? 17.711 -26.869 43.891 1.00 47.25 302 ARG A CA 1
ATOM 2458 C C . ARG A 1 302 ? 17.222 -25.616 44.650 1.00 47.25 302 ARG A C 1
ATOM 2460 O O . ARG A 1 302 ? 17.865 -25.199 45.606 1.00 47.25 302 ARG A O 1
ATOM 2467 N N . ASP A 1 303 ? 15.999 -25.185 44.335 1.00 44.72 303 ASP A N 1
ATOM 2468 C CA . ASP A 1 303 ? 15.091 -24.534 45.286 1.00 44.72 303 ASP A CA 1
ATOM 2469 C C . ASP A 1 303 ? 13.790 -25.348 45.355 1.00 44.72 303 ASP A C 1
ATOM 2471 O O . ASP A 1 303 ? 13.002 -25.423 44.411 1.00 44.72 303 ASP A O 1
ATOM 2475 N N . GLU A 1 304 ? 13.618 -26.032 46.485 1.00 44.91 304 GLU A N 1
ATOM 2476 C CA . GLU A 1 304 ? 12.409 -26.758 46.857 1.00 44.91 304 GLU A CA 1
ATOM 2477 C C . GLU A 1 304 ? 11.381 -25.768 47.416 1.00 44.91 304 GLU A C 1
ATOM 2479 O O . GLU A 1 304 ? 11.573 -25.203 48.490 1.00 44.91 304 GLU A O 1
ATOM 2484 N N . ALA A 1 305 ? 10.256 -25.595 46.724 1.00 40.41 305 ALA A N 1
ATOM 2485 C CA . ALA A 1 305 ? 9.041 -25.070 47.336 1.00 40.41 305 ALA A CA 1
ATOM 2486 C C . ALA A 1 305 ? 7.800 -25.663 46.655 1.00 40.41 305 ALA A C 1
ATOM 2488 O O . ALA A 1 305 ? 7.341 -25.199 45.616 1.00 40.41 305 ALA A O 1
ATOM 2489 N N . SER A 1 306 ? 7.292 -26.722 47.286 1.00 51.22 306 SER A N 1
ATOM 2490 C CA . SER A 1 306 ? 5.876 -27.064 47.441 1.00 51.22 306 SER A CA 1
ATOM 2491 C C . SER A 1 306 ? 4.944 -26.785 46.262 1.00 51.22 306 SER A C 1
ATOM 2493 O O . SER A 1 306 ? 4.377 -25.699 46.138 1.00 51.22 306 SER A O 1
ATOM 2495 N N . ARG A 1 307 ? 4.629 -27.834 45.496 1.00 39.84 307 ARG A N 1
ATOM 2496 C CA . ARG A 1 307 ? 3.374 -27.879 44.744 1.00 39.84 307 ARG A CA 1
ATOM 2497 C C . ARG A 1 307 ? 2.625 -29.160 45.067 1.00 39.84 307 ARG A C 1
ATOM 2499 O O . ARG A 1 307 ? 3.066 -30.255 44.741 1.00 39.84 307 ARG A O 1
ATOM 2506 N N . ALA A 1 308 ? 1.533 -28.955 45.792 1.00 43.66 308 ALA A N 1
ATOM 2507 C CA . ALA A 1 308 ? 0.556 -29.952 46.161 1.00 43.66 308 ALA A CA 1
ATOM 2508 C C . ALA A 1 308 ? -0.168 -30.496 44.924 1.00 43.66 308 ALA A C 1
ATOM 2510 O O . ALA A 1 308 ? -0.413 -29.773 43.954 1.00 43.66 308 ALA A O 1
ATOM 2511 N N . ASP A 1 309 ? -0.508 -31.774 45.032 1.00 45.50 309 ASP A N 1
ATOM 2512 C CA . ASP A 1 309 ? -1.406 -32.525 44.174 1.00 45.50 309 ASP A CA 1
ATOM 2513 C C . ASP A 1 309 ? -2.733 -31.797 43.933 1.00 45.50 309 ASP A C 1
ATOM 2515 O O . ASP A 1 309 ? -3.422 -31.414 44.876 1.00 45.50 309 ASP A O 1
ATOM 2519 N N . CYS A 1 310 ? -3.137 -31.715 42.666 1.00 41.84 310 CYS A N 1
ATOM 2520 C CA . CYS A 1 310 ? -4.545 -31.686 42.287 1.00 41.84 310 CYS A CA 1
ATOM 2521 C C . CYS A 1 310 ? -4.719 -32.545 41.036 1.00 41.84 310 CYS A C 1
ATOM 2523 O O . CYS A 1 310 ? -4.260 -32.214 39.943 1.00 41.84 310 CYS A O 1
ATOM 2525 N N . ALA A 1 311 ? -5.362 -33.684 41.249 1.00 43.84 311 ALA A N 1
ATOM 2526 C CA . ALA A 1 311 ? -5.792 -34.612 40.229 1.00 43.84 311 ALA A CA 1
ATOM 2527 C C . ALA A 1 311 ? -7.055 -34.107 39.501 1.00 43.84 311 ALA A C 1
ATOM 2529 O O . ALA A 1 311 ? -7.842 -33.350 40.062 1.00 43.84 311 ALA A O 1
ATOM 2530 N N . GLN A 1 312 ? -7.255 -34.664 38.301 1.00 43.28 312 GLN A N 1
ATOM 2531 C CA . GLN A 1 312 ? -8.532 -34.874 37.599 1.00 43.28 312 GLN A CA 1
ATOM 2532 C C . GLN A 1 312 ? -9.261 -33.652 37.006 1.00 43.28 312 GLN A C 1
ATOM 2534 O O . GLN A 1 312 ? -9.849 -32.839 37.707 1.00 43.28 312 GLN A O 1
ATOM 2539 N N . ASN A 1 313 ? -9.365 -33.612 35.672 1.00 36.66 313 ASN A N 1
ATOM 2540 C CA . ASN A 1 313 ? -10.573 -34.064 34.961 1.00 36.66 313 ASN A CA 1
ATOM 2541 C C . ASN A 1 313 ? -10.380 -33.940 33.441 1.00 36.66 313 ASN A C 1
ATOM 2543 O O . ASN A 1 313 ? -10.109 -32.861 32.919 1.00 36.66 313 ASN A O 1
ATOM 2547 N N . GLY A 1 314 ? -10.522 -35.066 32.737 1.00 42.75 314 GLY A N 1
ATOM 2548 C CA . GLY A 1 314 ? -10.636 -35.096 31.284 1.00 42.75 314 GLY A CA 1
ATOM 2549 C C . GLY A 1 314 ? -12.016 -34.595 30.874 1.00 42.75 314 GLY A C 1
ATOM 2550 O O . GLY A 1 314 ? -13.023 -35.193 31.241 1.00 42.75 314 GLY A O 1
ATOM 2551 N N . VAL A 1 315 ? -12.047 -33.490 30.136 1.00 38.59 315 VAL A N 1
ATOM 2552 C CA . VAL A 1 315 ? -13.246 -32.976 29.474 1.00 38.59 315 VAL A CA 1
ATOM 2553 C C . VAL A 1 315 ? -13.150 -33.385 28.008 1.00 38.59 315 VAL A C 1
ATOM 2555 O O . VAL A 1 315 ? -12.256 -32.933 27.294 1.00 38.59 315 VAL A O 1
ATOM 2558 N N . GLU A 1 316 ? -14.046 -34.276 27.582 1.00 41.38 316 GLU A N 1
ATOM 2559 C CA . GLU A 1 316 ? -14.303 -34.558 26.170 1.00 41.38 316 GLU A CA 1
ATOM 2560 C C . GLU A 1 316 ? -14.715 -33.260 25.468 1.00 41.38 316 GLU A C 1
ATOM 2562 O O . GLU A 1 316 ? -15.741 -32.652 25.778 1.00 41.38 316 GLU A O 1
ATOM 2567 N N . VAL A 1 317 ? -13.889 -32.824 24.520 1.00 43.81 317 VAL A N 1
ATOM 2568 C CA . VAL A 1 317 ? -14.201 -31.721 23.616 1.00 43.81 317 VAL A CA 1
ATOM 2569 C C . VAL A 1 317 ? -15.150 -32.260 22.550 1.00 43.81 317 VAL A C 1
ATOM 2571 O O . VAL A 1 317 ? -14.736 -32.968 21.634 1.00 43.81 317 VAL A O 1
ATOM 2574 N N . VAL A 1 318 ? -16.433 -31.923 22.675 1.00 43.69 318 VAL A N 1
ATOM 2575 C CA . VAL A 1 318 ? -17.407 -32.056 21.588 1.00 43.69 318 VAL A CA 1
ATOM 2576 C C . VAL A 1 318 ? -17.036 -31.032 20.517 1.00 43.69 318 VAL A C 1
ATOM 2578 O O . VAL A 1 318 ? -17.070 -29.824 20.747 1.00 43.69 318 VAL A O 1
ATOM 2581 N N . GLN A 1 319 ? -16.614 -31.533 19.361 1.00 42.00 319 GLN A N 1
ATOM 2582 C CA . GLN A 1 319 ? -16.251 -30.744 18.191 1.00 42.00 319 GLN A CA 1
ATOM 2583 C C . GLN A 1 319 ? -17.544 -30.270 17.507 1.00 42.00 319 GLN A C 1
ATOM 2585 O O . GLN A 1 319 ? -18.243 -31.063 16.878 1.00 42.00 319 GLN A O 1
ATOM 2590 N N . GLU A 1 320 ? -17.900 -28.993 17.663 1.00 47.66 320 GLU A N 1
ATOM 2591 C CA . GLU A 1 320 ? -18.985 -28.389 16.882 1.00 47.66 320 GLU A CA 1
ATOM 2592 C C . GLU A 1 320 ? -18.534 -28.151 15.427 1.00 47.66 320 GLU A C 1
ATOM 2594 O O . GLU A 1 320 ? -17.384 -27.759 15.193 1.00 47.66 320 GLU A O 1
ATOM 2599 N N . PRO A 1 321 ? -19.413 -28.385 14.433 1.00 48.28 321 PRO A N 1
ATOM 2600 C CA . PRO A 1 321 ? -19.090 -28.182 13.027 1.00 48.28 321 PRO A CA 1
ATOM 2601 C C . PRO A 1 321 ? -18.885 -26.692 12.732 1.00 48.28 321 PRO A C 1
ATOM 2603 O O . PRO A 1 321 ? -19.714 -25.848 13.067 1.00 48.28 321 PRO A O 1
ATOM 2606 N N . SER A 1 322 ? -17.761 -26.376 12.089 1.00 52.25 322 SER A N 1
ATOM 2607 C CA . SER A 1 322 ? -17.413 -25.022 11.661 1.00 52.25 322 SER A CA 1
ATOM 2608 C C . SER A 1 322 ? -18.488 -24.435 10.730 1.00 52.25 322 SER A C 1
ATOM 2610 O O . SER A 1 322 ? -18.945 -25.141 9.827 1.00 52.25 322 SER A O 1
ATOM 2612 N N . PRO A 1 323 ? -18.889 -23.161 10.903 1.00 49.53 323 PRO A N 1
ATOM 2613 C CA . PRO A 1 323 ? -19.819 -22.514 9.988 1.00 49.53 323 PRO A CA 1
ATOM 2614 C C . PRO A 1 323 ? -19.165 -22.326 8.613 1.00 49.53 323 PRO A C 1
ATOM 2616 O O . PRO A 1 323 ? -18.023 -21.879 8.502 1.00 49.53 323 PRO A O 1
ATOM 2619 N N . SER A 1 324 ? -19.908 -22.714 7.576 1.00 50.44 324 SER A N 1
ATOM 2620 C CA . SER A 1 324 ? -19.556 -22.566 6.164 1.00 50.44 324 SER A CA 1
ATOM 2621 C C . SER A 1 324 ? -19.240 -21.105 5.819 1.00 50.44 324 SER A C 1
ATOM 2623 O O . SER A 1 324 ? -20.034 -20.208 6.096 1.00 50.44 324 SER A O 1
ATOM 2625 N N . VAL A 1 325 ? -18.088 -20.895 5.178 1.00 55.91 325 VAL A N 1
ATOM 2626 C CA . VAL A 1 325 ? -17.557 -19.602 4.702 1.00 55.91 325 VAL A CA 1
ATOM 2627 C C . VAL A 1 325 ? -18.382 -19.028 3.532 1.00 55.91 325 VAL A C 1
ATOM 2629 O O . VAL A 1 325 ? -18.194 -17.882 3.139 1.00 55.91 325 VAL A O 1
ATOM 2632 N N . GLU A 1 326 ? -19.336 -19.787 2.989 1.00 52.53 326 GLU A N 1
ATOM 2633 C CA . GLU A 1 326 ? -20.127 -19.37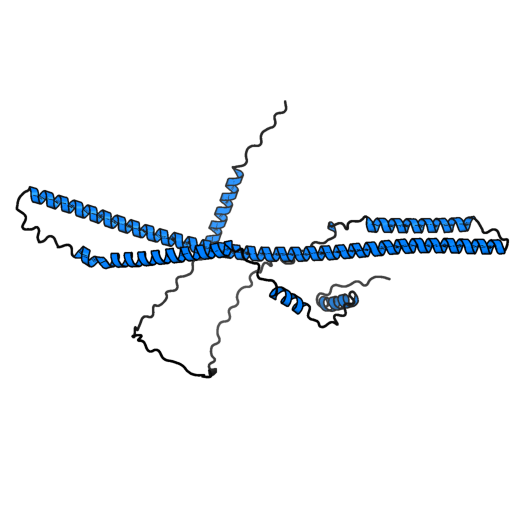7 1.820 1.00 52.53 326 GLU A CA 1
ATOM 2634 C C . GLU A 1 326 ? -21.201 -18.320 2.134 1.00 52.53 326 GLU A C 1
ATOM 2636 O O . GLU A 1 326 ? -21.677 -17.651 1.223 1.00 52.53 326 GLU A O 1
ATOM 2641 N N . ALA A 1 327 ? -21.560 -18.108 3.405 1.00 55.44 327 ALA A N 1
ATOM 2642 C CA . ALA A 1 327 ? -22.567 -17.104 3.772 1.00 55.44 327 ALA A CA 1
ATOM 2643 C C . ALA A 1 327 ? -22.029 -15.657 3.764 1.00 55.44 327 ALA A C 1
ATOM 2645 O O . ALA A 1 327 ? -22.799 -14.710 3.602 1.00 55.44 327 ALA A O 1
ATOM 2646 N N . ASP A 1 328 ? -20.714 -15.466 3.906 1.00 57.56 328 ASP A N 1
ATOM 2647 C CA . ASP A 1 328 ? -20.119 -14.129 4.036 1.00 57.56 328 ASP A CA 1
ATOM 2648 C C . ASP A 1 328 ? -19.872 -13.445 2.678 1.00 57.56 328 ASP A C 1
ATOM 2650 O O . ASP A 1 328 ? -19.781 -12.216 2.601 1.00 57.56 328 ASP A O 1
ATOM 2654 N N . THR A 1 329 ? -19.811 -14.209 1.584 1.00 68.81 329 THR A N 1
ATOM 2655 C CA . THR A 1 329 ? -19.633 -13.666 0.228 1.00 68.81 329 THR A CA 1
ATOM 2656 C C . THR A 1 329 ? -20.926 -13.071 -0.329 1.00 68.81 329 THR A C 1
ATOM 2658 O O . THR A 1 329 ? -20.882 -12.002 -0.938 1.00 68.81 329 THR A O 1
ATOM 2661 N N . GLU A 1 330 ? -22.083 -13.677 -0.051 1.00 69.62 330 GLU A N 1
ATOM 2662 C CA . GLU A 1 330 ? -23.384 -13.166 -0.512 1.00 69.62 330 GLU A CA 1
ATOM 2663 C C . GLU A 1 330 ? -23.742 -11.818 0.136 1.00 69.62 330 GLU A C 1
ATOM 2665 O O . GLU A 1 330 ? -24.283 -10.922 -0.519 1.00 69.62 330 GLU A O 1
ATOM 2670 N N . VAL A 1 331 ? -23.381 -11.627 1.411 1.00 75.62 331 VAL A N 1
ATOM 2671 C CA . VAL A 1 331 ? -23.609 -10.359 2.125 1.00 75.62 331 VAL A CA 1
ATOM 2672 C C . VAL A 1 331 ? -22.703 -9.248 1.581 1.00 75.62 331 VAL A C 1
ATOM 2674 O O . VAL A 1 331 ? -23.147 -8.107 1.432 1.00 75.62 331 VAL A O 1
ATOM 2677 N N . ALA A 1 332 ? -21.455 -9.568 1.231 1.00 75.00 332 ALA A N 1
ATOM 2678 C CA . ALA A 1 332 ? -20.533 -8.604 0.632 1.00 75.00 332 ALA A CA 1
ATOM 2679 C C . ALA A 1 332 ? -20.981 -8.170 -0.777 1.00 75.00 332 ALA A C 1
ATOM 2681 O O . ALA A 1 332 ? -20.926 -6.980 -1.099 1.00 75.00 332 ALA A O 1
ATOM 2682 N N . GLU A 1 333 ? -21.491 -9.098 -1.593 1.00 81.94 333 GLU A N 1
ATOM 2683 C CA . GLU A 1 333 ? -21.993 -8.791 -2.938 1.00 81.94 333 GLU A CA 1
ATOM 2684 C C . GLU A 1 333 ? -23.282 -7.949 -2.897 1.00 81.94 333 GLU A C 1
ATOM 2686 O O . GLU A 1 333 ? -23.458 -7.021 -3.692 1.00 81.94 333 GLU A O 1
ATOM 2691 N N . ALA A 1 334 ? -24.165 -8.207 -1.924 1.00 79.75 334 ALA A N 1
ATOM 2692 C CA . ALA A 1 334 ? -25.383 -7.422 -1.721 1.00 79.75 334 ALA A CA 1
ATOM 2693 C C . ALA A 1 334 ? -25.090 -5.968 -1.304 1.00 79.75 334 ALA A C 1
ATOM 2695 O O . ALA A 1 334 ? -25.780 -5.044 -1.748 1.00 79.75 334 ALA A O 1
ATOM 2696 N N . LEU A 1 335 ? -24.050 -5.744 -0.493 1.00 81.81 335 LEU A N 1
ATOM 2697 C CA . LEU A 1 335 ? -23.632 -4.400 -0.082 1.00 81.81 335 LEU A CA 1
ATOM 2698 C C . LEU A 1 335 ? -23.007 -3.601 -1.237 1.00 81.81 335 LEU A C 1
ATOM 2700 O O . LEU A 1 335 ? -23.266 -2.403 -1.352 1.00 81.81 335 LEU A O 1
ATOM 2704 N N . LEU A 1 336 ? -22.258 -4.257 -2.128 1.00 83.06 336 LEU A N 1
ATOM 2705 C CA . LEU A 1 336 ? -21.697 -3.631 -3.333 1.00 83.06 336 LEU A CA 1
ATOM 2706 C C . LEU A 1 336 ? -22.787 -3.189 -4.320 1.00 83.06 336 LEU A C 1
ATOM 2708 O O . LEU A 1 336 ? -22.764 -2.051 -4.789 1.00 83.06 336 LEU A O 1
ATOM 2712 N N . ARG A 1 337 ? -23.807 -4.025 -4.555 1.00 82.06 337 ARG A N 1
ATOM 2713 C CA . ARG A 1 337 ? -24.940 -3.663 -5.432 1.00 82.06 337 ARG A CA 1
ATOM 2714 C C . ARG A 1 337 ? -25.764 -2.492 -4.887 1.00 82.06 337 ARG A C 1
ATOM 2716 O O . ARG A 1 337 ? -26.308 -1.705 -5.660 1.00 82.06 337 ARG A O 1
ATOM 2723 N N . HIS A 1 338 ? -25.848 -2.342 -3.565 1.00 80.06 338 HIS A N 1
ATOM 2724 C CA . HIS A 1 338 ? -26.533 -1.202 -2.952 1.00 80.06 338 HIS A CA 1
ATOM 2725 C C . HIS A 1 338 ? -25.748 0.113 -3.067 1.00 80.06 338 HIS A C 1
ATOM 2727 O O . HIS A 1 338 ? -26.369 1.173 -3.167 1.00 80.06 338 HIS A O 1
ATOM 2733 N N . ALA A 1 339 ? -24.413 0.058 -3.085 1.00 77.62 339 ALA A N 1
ATOM 2734 C CA . ALA A 1 339 ? -23.570 1.240 -3.253 1.00 77.62 339 ALA A CA 1
ATOM 2735 C C . ALA A 1 339 ? -23.656 1.815 -4.680 1.00 77.62 339 ALA A C 1
ATOM 2737 O O . ALA A 1 339 ? -23.809 3.026 -4.839 1.00 77.62 339 ALA A O 1
ATOM 2738 N N . GLU A 1 340 ? -23.667 0.963 -5.711 1.00 77.75 340 GLU A N 1
ATOM 2739 C CA . GLU A 1 340 ? -23.786 1.409 -7.111 1.00 77.75 340 GLU A CA 1
ATOM 2740 C C . GLU A 1 340 ? -25.130 2.093 -7.404 1.00 77.75 340 GLU A C 1
ATOM 2742 O O . GLU A 1 340 ? -25.192 3.087 -8.130 1.00 77.75 340 GLU A O 1
ATOM 2747 N N . LEU A 1 341 ? -26.221 1.627 -6.786 1.00 75.38 341 LEU A N 1
ATOM 2748 C CA . LEU A 1 341 ? -27.537 2.252 -6.949 1.00 75.38 341 LEU A CA 1
ATOM 2749 C C . LEU A 1 341 ? -27.623 3.648 -6.308 1.00 75.38 341 LEU A C 1
ATOM 2751 O O . LEU A 1 341 ? -28.398 4.483 -6.778 1.00 75.38 341 LEU A O 1
ATOM 2755 N N . ALA A 1 342 ? -26.823 3.932 -5.277 1.00 71.00 342 ALA A N 1
ATOM 2756 C CA . ALA A 1 342 ? -26.815 5.235 -4.611 1.00 71.00 342 ALA A CA 1
ATOM 2757 C C . ALA A 1 342 ? -26.087 6.320 -5.433 1.00 71.00 342 ALA A C 1
ATOM 2759 O O . ALA A 1 342 ? -26.498 7.489 -5.423 1.00 71.00 342 ALA A O 1
ATOM 2760 N N . GLU A 1 343 ? -25.056 5.948 -6.199 1.00 69.88 343 GLU A N 1
ATOM 2761 C CA . GLU A 1 343 ? -24.312 6.891 -7.047 1.00 69.88 343 GLU A CA 1
ATOM 2762 C C . GLU A 1 343 ? -25.114 7.347 -8.273 1.00 69.88 343 GLU A C 1
ATOM 2764 O O . GLU A 1 343 ? -25.042 8.516 -8.662 1.00 69.88 343 GLU A O 1
ATOM 2769 N N . VAL A 1 344 ? -25.967 6.481 -8.832 1.00 70.50 344 VAL A N 1
ATOM 2770 C CA . VAL A 1 344 ? -26.809 6.827 -9.992 1.00 70.50 344 VAL A CA 1
ATOM 2771 C C . VAL A 1 344 ? -27.845 7.908 -9.649 1.00 70.50 344 VAL A C 1
ATOM 2773 O O . VAL A 1 344 ? -28.195 8.722 -10.504 1.00 70.50 344 VAL A O 1
ATOM 2776 N N . THR A 1 345 ? -28.291 7.992 -8.392 1.00 64.38 345 THR A N 1
ATOM 2777 C CA . THR A 1 345 ? -29.276 8.999 -7.955 1.00 64.38 345 THR A CA 1
ATOM 2778 C C . THR A 1 345 ? -28.692 10.359 -7.567 1.00 64.38 345 THR A C 1
ATOM 2780 O O . THR A 1 345 ? -29.448 11.320 -7.445 1.00 64.38 345 THR A O 1
ATOM 2783 N N . SER A 1 346 ? -27.370 10.478 -7.404 1.00 62.66 346 SER A N 1
ATOM 2784 C CA . SER A 1 346 ? -26.736 11.713 -6.906 1.00 62.66 346 SER A CA 1
ATOM 2785 C C . SER A 1 346 ? -26.119 12.594 -7.995 1.00 62.66 346 SER A C 1
ATOM 2787 O O . SER A 1 346 ? -25.440 13.568 -7.674 1.00 62.66 346 SER A O 1
ATOM 2789 N N . ARG A 1 347 ? -26.340 12.301 -9.284 1.00 63.56 347 ARG A N 1
ATOM 2790 C CA . ARG A 1 347 ? -25.772 13.105 -10.375 1.00 63.56 347 ARG A CA 1
ATOM 2791 C C . ARG A 1 347 ? -26.540 14.435 -10.506 1.00 63.56 347 ARG A C 1
ATOM 2793 O O . ARG A 1 347 ? -27.707 14.414 -10.898 1.00 63.56 347 ARG A O 1
ATOM 2800 N N . PRO A 1 348 ? -25.934 15.595 -10.182 1.00 60.38 348 PRO A N 1
ATOM 2801 C CA . PRO A 1 348 ? -26.624 16.875 -10.269 1.00 60.38 348 PRO A CA 1
ATOM 2802 C C . PRO A 1 348 ? -26.928 17.201 -11.734 1.00 60.38 348 PRO A C 1
ATOM 2804 O O . PRO A 1 348 ? -26.062 17.076 -12.603 1.00 60.38 348 PRO A O 1
ATOM 2807 N N . ALA A 1 349 ? -28.170 17.609 -12.001 1.00 62.84 349 ALA A N 1
ATOM 2808 C CA . ALA A 1 349 ? -28.618 18.025 -13.323 1.00 62.84 349 ALA A CA 1
ATOM 2809 C C . ALA A 1 349 ? -27.718 19.154 -13.849 1.00 62.84 349 ALA A C 1
ATOM 2811 O O . ALA A 1 349 ? -27.590 20.205 -13.218 1.00 62.84 349 ALA A O 1
ATOM 2812 N N . SER A 1 350 ? -27.070 18.915 -14.990 1.00 67.19 350 SER A N 1
ATOM 2813 C CA . SER A 1 350 ? -26.204 19.897 -15.638 1.00 67.19 350 SER A CA 1
ATOM 2814 C C . SER A 1 350 ? -26.993 21.171 -15.971 1.00 67.19 350 SER A C 1
ATOM 2816 O O . SER A 1 350 ? -28.106 21.073 -16.496 1.00 67.19 350 SER A O 1
ATOM 2818 N N . PRO A 1 351 ? -26.445 22.365 -15.690 1.00 64.12 351 PRO A N 1
ATOM 2819 C CA . PRO A 1 351 ? -27.118 23.615 -16.001 1.00 64.12 351 PRO A CA 1
ATOM 2820 C C . PRO A 1 351 ? -27.159 23.801 -17.520 1.00 64.12 351 PRO A C 1
ATOM 2822 O O . PRO A 1 351 ? -26.129 23.789 -18.192 1.00 64.12 351 PRO A O 1
ATOM 2825 N N . GLN A 1 352 ? -28.366 23.959 -18.061 1.00 61.88 352 GLN A N 1
ATOM 2826 C CA . GLN A 1 352 ? -28.564 24.371 -19.445 1.00 61.88 352 GLN A CA 1
ATOM 2827 C C . GLN A 1 352 ? -28.031 25.798 -19.602 1.00 61.88 352 GLN A C 1
ATOM 2829 O O . GLN A 1 352 ? -28.576 26.738 -19.024 1.00 61.88 352 GLN A O 1
ATOM 2834 N N . HIS A 1 353 ? -26.951 25.958 -20.367 1.00 60.84 353 HIS A N 1
ATOM 2835 C CA . HIS A 1 353 ? -26.542 27.265 -20.863 1.00 60.84 353 HIS A CA 1
ATOM 2836 C C . HIS A 1 353 ? -27.617 27.768 -21.829 1.00 60.84 353 HIS A C 1
ATOM 2838 O O . HIS A 1 353 ? -27.833 27.190 -22.891 1.00 60.84 353 HIS A O 1
ATOM 2844 N N . GLY A 1 354 ? -28.333 28.808 -21.403 1.00 63.38 354 GLY A N 1
ATOM 2845 C CA . GLY A 1 354 ? -29.174 29.608 -22.276 1.00 63.38 354 GLY A CA 1
ATOM 2846 C C . GLY A 1 354 ? -28.300 30.600 -23.031 1.00 63.38 354 GLY A C 1
ATOM 2847 O O . GLY A 1 354 ? -27.662 31.445 -22.404 1.00 63.38 354 GLY A O 1
ATOM 2848 N N . ASP A 1 355 ? -28.282 30.471 -24.353 1.00 60.78 355 ASP A N 1
ATOM 2849 C CA . ASP A 1 355 ? -27.769 31.491 -25.260 1.00 60.78 355 ASP A CA 1
ATOM 2850 C C . ASP A 1 355 ? -28.723 32.692 -25.265 1.00 60.78 355 ASP A C 1
ATOM 2852 O O . ASP A 1 355 ? -29.940 32.541 -25.428 1.00 60.78 355 ASP A O 1
ATOM 2856 N N . GLY A 1 356 ? -28.153 33.880 -25.075 1.00 59.34 356 GLY A N 1
ATOM 2857 C CA . GLY A 1 356 ? -28.796 35.181 -25.232 1.00 59.34 356 GLY A CA 1
ATOM 2858 C C . GLY A 1 356 ? -27.919 36.099 -26.062 1.00 59.34 356 GLY A C 1
ATOM 2859 O O . GLY A 1 356 ? -26.681 36.021 -25.889 1.00 59.34 356 GLY A O 1
#

Secondary structure (DSSP, 8-state):
-PPP-----TTTHHHHHHHHHHHHS---------HHHHHHHHHHHS------HHHHHHHHHHHHHHHHHHHHHHHHHHHHHHHHT-HHHHHTSPPGGGGGGS-S-HHHHHHHHHHHHHHHHHHHHHHHHHHHHHHHHHHHHHHHHHHHHHHHHHHHHHHHHHHHHHHHHHHHHHHHHHHHHHHHHHHHHHHHHHHHHHHHHHHHHHHHHHHHHHHHHHHHHTPPP-HHHHHHHHHHHHHHHHHHHHHHHHHHH----GGGS-----S--------PPP--------------PPPP-----------------------PPPPPTTHHHHHHHHHHHHHHHHHHTT-PPPP-----

pLDDT: mean 70.62, std 19.14, range [34.5, 98.12]

Foldseek 3Di:
DDDDDDDDDPVCPPVVVVVVCCVVPVPPVVDPDPPVVVVVVVVVPPDPDPPPVVVVVVVVVVVVVVVVVVVVVVVVVVVVVVVVVCPVVVVPPPDCPVVVPPDPDPVSVVVVVVVVVVVVVVVVVVVVVVVVVVVVVVVVVVVVVVVVVVVVVVVVVVVVVVVVVVVVVVVVVVVVVVVVVVVVVLVVLLVVLVVLLVVLVVVLVVLVVVLVVVCVVCVVVVHDPPPVVSVVVNVVSVVVNVVSVVVSVVSVPDPPPPVVPPDPPPPDDPPPPDDDDDDDDDDDDDDDDDDDDDDDDDDDDDDDDDDDDDDDDDDDDDDDDDDDPVVVVVVVVVVVVVVVVVVVVPDDDDDDDDDD